Protein AF-A0A803KHE5-F1 (afdb_monomer_lite)

Foldseek 3Di:
DDDDDDDDDDDDDDDDDDDPPPPPDQPPVNVVVVVVVVVVVVVVVVVVVCVVVVVVPDDDDDDDDDDDDDDDDDDDDDDDDDDPPPVVVVVVVVVVVVVVVVVVVVVVVVVVVVVVVVVVVVVVVVVVVVVVVVVVVVVVVVVVVVVVVVVVVVVVVVVVVVVVVVVVVVVVVVVVVVLVVVLVVLVVVLVVLVVVLVVLVVVLVVLVVVLVVLVVVVVVLVVDPVRDDPNPVSVVVSVVSVVVNVVSVVVSVVSVVVSVVSVVVSVVSVVVVVVVVVVVVVVVVVVVVVVVVVVVVVVVVVVVVVVVVVVPPDDPDDPVVDDCPDPCVVVVVVVVVVVVVVD

Radius of gyration: 59.77 Å; chains: 1; bounding box: 136×50×179 Å

pLDDT: mean 79.05, std 21.57, range [31.7, 98.12]

Structure (mmCIF, N/CA/C/O backbone):
data_AF-A0A803KHE5-F1
#
_entry.id   AF-A0A803KHE5-F1
#
loop_
_atom_site.group_PDB
_atom_site.id
_atom_site.type_symbol
_atom_site.label_atom_id
_atom_site.label_alt_id
_atom_site.label_comp_id
_atom_site.label_asym_id
_atom_site.label_entity_id
_atom_site.label_seq_id
_atom_site.pdbx_PDB_ins_code
_atom_site.Cartn_x
_atom_site.Cartn_y
_atom_site.Cartn_z
_atom_site.occupancy
_atom_site.B_iso_or_equiv
_atom_site.auth_seq_id
_atom_site.auth_comp_id
_atom_site.auth_asym_id
_atom_site.auth_atom_id
_atom_site.pdbx_PDB_model_num
ATOM 1 N N . MET A 1 1 ? 45.684 7.057 22.373 1.00 42.53 1 MET A N 1
ATOM 2 C CA . MET A 1 1 ? 46.134 5.704 21.988 1.00 42.53 1 MET A CA 1
ATOM 3 C C . MET A 1 1 ? 44.913 4.944 21.509 1.00 42.53 1 MET A C 1
ATOM 5 O O . MET A 1 1 ? 44.225 4.345 22.321 1.00 42.53 1 MET A O 1
ATOM 9 N N . THR A 1 2 ? 44.610 5.029 20.216 1.00 35.12 2 THR A N 1
ATOM 10 C CA . THR A 1 2 ? 43.546 4.229 19.598 1.00 35.12 2 THR A CA 1
ATOM 11 C C . THR A 1 2 ? 44.045 3.864 18.208 1.00 35.12 2 THR A C 1
ATOM 13 O O . THR A 1 2 ? 44.212 4.735 17.357 1.00 35.12 2 THR A O 1
ATOM 16 N N . SER A 1 3 ? 44.433 2.601 18.041 1.00 37.38 3 SER A N 1
ATOM 17 C CA . SER A 1 3 ? 45.025 2.065 16.819 1.00 37.38 3 SER A CA 1
ATOM 18 C C . SER A 1 3 ? 43.951 1.868 15.753 1.00 37.38 3 SER A C 1
ATOM 20 O O . SER A 1 3 ? 42.960 1.184 16.007 1.00 37.38 3 SER A O 1
ATOM 22 N N . LEU A 1 4 ? 44.168 2.414 14.554 1.00 32.53 4 LEU A N 1
ATOM 23 C CA . LEU A 1 4 ? 43.436 2.001 13.359 1.00 32.53 4 LEU A CA 1
ATOM 24 C C . LEU A 1 4 ? 43.968 0.639 12.899 1.00 32.53 4 LEU A C 1
ATOM 26 O O . LEU A 1 4 ? 45.135 0.523 12.530 1.00 32.53 4 LEU A O 1
ATOM 30 N N . ALA A 1 5 ? 43.105 -0.375 12.899 1.00 39.44 5 ALA A N 1
ATOM 31 C CA . ALA A 1 5 ? 43.335 -1.613 12.169 1.00 39.44 5 ALA A CA 1
ATOM 32 C C . ALA A 1 5 ? 42.878 -1.412 10.717 1.00 39.44 5 ALA A C 1
ATOM 34 O O . ALA A 1 5 ? 41.702 -1.165 10.454 1.00 39.44 5 ALA A O 1
ATOM 35 N N . VAL A 1 6 ? 43.827 -1.490 9.786 1.00 38.19 6 VAL A N 1
ATOM 36 C CA . VAL A 1 6 ? 43.580 -1.539 8.342 1.00 38.19 6 VAL A CA 1
ATOM 37 C C . VAL A 1 6 ? 43.236 -2.984 7.993 1.00 38.19 6 VAL A C 1
ATOM 39 O O . VAL A 1 6 ? 44.080 -3.867 8.117 1.00 38.19 6 VAL A O 1
ATOM 42 N N . VAL A 1 7 ? 41.990 -3.229 7.592 1.00 37.75 7 VAL A N 1
ATOM 43 C CA . VAL A 1 7 ? 41.572 -4.502 6.996 1.00 37.75 7 VAL A CA 1
ATOM 44 C C . VAL A 1 7 ? 41.642 -4.336 5.484 1.00 37.75 7 VAL A C 1
ATOM 46 O O . VAL A 1 7 ? 40.821 -3.651 4.877 1.00 37.75 7 VAL A O 1
ATOM 49 N N . GLU A 1 8 ? 42.662 -4.944 4.887 1.00 42.00 8 GLU A N 1
ATOM 50 C CA . GLU A 1 8 ? 42.757 -5.154 3.447 1.00 42.00 8 GLU A CA 1
ATOM 51 C C . GLU A 1 8 ? 41.717 -6.198 3.027 1.00 42.00 8 GLU A C 1
ATOM 53 O O . GLU A 1 8 ? 41.845 -7.382 3.337 1.00 42.00 8 GLU A O 1
ATOM 58 N N . HIS A 1 9 ? 40.692 -5.771 2.291 1.00 33.50 9 HIS A N 1
ATOM 59 C CA . HIS A 1 9 ? 39.874 -6.681 1.496 1.00 33.50 9 HIS A CA 1
ATOM 60 C C . HIS A 1 9 ? 40.316 -6.605 0.037 1.00 33.50 9 HIS A C 1
ATOM 62 O O . HIS A 1 9 ? 39.885 -5.754 -0.740 1.00 33.50 9 HIS A O 1
ATOM 68 N N . THR A 1 10 ? 41.199 -7.530 -0.322 1.00 37.62 10 THR A N 1
ATOM 69 C CA . THR A 1 10 ? 41.465 -7.924 -1.700 1.00 37.62 10 THR A CA 1
ATOM 70 C C . THR A 1 10 ? 40.257 -8.705 -2.224 1.00 37.62 10 THR A C 1
ATOM 72 O O . THR A 1 10 ? 39.920 -9.781 -1.732 1.00 37.62 10 THR A O 1
ATOM 75 N N . PHE A 1 11 ? 39.564 -8.147 -3.217 1.00 33.88 11 PHE A N 1
ATOM 76 C CA . PHE A 1 11 ? 38.506 -8.851 -3.944 1.00 33.88 11 PHE A CA 1
ATOM 77 C C . PHE A 1 11 ? 39.101 -9.678 -5.094 1.00 33.88 11 PHE A C 1
ATOM 79 O O . PHE A 1 11 ? 40.047 -9.227 -5.748 1.00 33.88 11 PHE A O 1
ATOM 86 N N . PRO A 1 12 ? 38.565 -10.883 -5.369 1.00 38.91 12 PRO A N 1
ATOM 87 C CA . PRO A 1 12 ? 39.112 -11.774 -6.374 1.00 38.91 12 PRO A CA 1
ATOM 88 C C . PRO A 1 12 ? 38.751 -11.277 -7.774 1.00 38.91 12 PRO A C 1
ATOM 90 O O . PRO A 1 12 ? 37.590 -11.023 -8.101 1.00 38.91 12 PRO A O 1
ATOM 93 N N . ARG A 1 13 ? 39.777 -11.179 -8.616 1.00 36.28 13 ARG A N 1
ATOM 94 C CA . ARG A 1 13 ? 39.666 -10.946 -10.051 1.00 36.28 13 ARG A CA 1
ATOM 95 C C . ARG A 1 13 ? 38.953 -12.136 -10.693 1.00 36.28 13 ARG A C 1
ATOM 97 O O . ARG A 1 13 ? 39.479 -13.246 -10.703 1.00 36.28 13 ARG A O 1
ATOM 104 N N . LYS A 1 14 ? 37.758 -11.893 -11.227 1.00 35.00 14 LYS A N 1
ATOM 105 C CA . LYS A 1 14 ? 37.068 -12.810 -12.132 1.00 35.00 14 LYS A CA 1
ATOM 106 C C . LYS A 1 14 ? 37.244 -12.258 -13.543 1.00 35.00 14 LYS A C 1
ATOM 108 O O . LYS A 1 14 ? 36.641 -11.248 -13.890 1.00 35.00 14 LYS A O 1
ATOM 113 N N . ASP A 1 15 ? 38.132 -12.886 -14.305 1.00 45.56 15 ASP A N 1
ATOM 114 C CA . ASP A 1 15 ? 38.281 -12.632 -15.734 1.00 45.56 15 ASP A CA 1
ATOM 115 C C . ASP A 1 15 ? 37.005 -13.090 -16.450 1.00 45.56 15 ASP A C 1
ATOM 117 O O . ASP A 1 15 ? 36.686 -14.277 -16.448 1.00 45.56 15 ASP A O 1
ATOM 121 N N . THR A 1 16 ? 36.307 -12.158 -17.095 1.00 38.38 16 THR A N 1
ATOM 122 C CA . THR A 1 16 ? 35.482 -12.444 -18.273 1.00 38.38 16 THR A CA 1
ATOM 123 C C . THR A 1 16 ? 35.386 -11.192 -19.133 1.00 38.38 16 THR A C 1
ATOM 125 O O . THR A 1 16 ? 34.730 -10.235 -18.736 1.00 38.38 16 THR A O 1
ATOM 128 N N . GLY A 1 17 ? 36.016 -11.270 -20.306 1.00 38.69 17 GLY A N 1
ATOM 129 C CA . GLY A 1 17 ? 35.515 -10.723 -21.567 1.00 38.69 17 GLY A CA 1
ATOM 130 C C . GLY A 1 17 ? 35.446 -9.209 -21.677 1.00 38.69 17 GLY A C 1
ATOM 131 O O . GLY A 1 17 ? 34.475 -8.595 -21.249 1.00 38.69 17 GLY A O 1
ATOM 132 N N . ASP A 1 18 ? 36.451 -8.649 -22.342 1.00 47.69 18 ASP A N 1
ATOM 133 C CA . ASP A 1 18 ? 36.423 -7.314 -22.924 1.00 47.69 18 ASP A CA 1
ATOM 134 C C . ASP A 1 18 ? 35.108 -7.055 -23.669 1.00 47.69 18 ASP A C 1
ATOM 136 O O . ASP A 1 18 ? 34.800 -7.722 -24.654 1.00 47.69 18 ASP A O 1
ATOM 140 N N . ASP A 1 19 ? 34.376 -6.033 -23.238 1.00 41.16 19 ASP A N 1
ATOM 141 C CA . ASP A 1 19 ? 33.501 -5.279 -24.130 1.00 41.16 19 ASP A CA 1
ATOM 142 C C . ASP A 1 19 ? 33.583 -3.799 -23.738 1.00 41.16 19 ASP A C 1
ATOM 144 O O . ASP A 1 19 ? 32.707 -3.193 -23.114 1.00 41.16 19 ASP A O 1
ATOM 148 N N . VAL A 1 20 ? 34.748 -3.222 -24.046 1.00 41.34 20 VAL A N 1
ATOM 149 C CA . VAL A 1 20 ? 35.004 -1.785 -23.959 1.00 41.34 20 VAL A CA 1
ATOM 150 C C . VAL A 1 20 ? 34.193 -1.111 -25.065 1.00 41.34 20 VAL A C 1
ATOM 152 O O . VAL A 1 20 ? 34.640 -0.934 -26.198 1.00 41.34 20 VAL A O 1
ATOM 155 N N . PHE A 1 21 ? 32.955 -0.763 -24.728 1.00 39.12 21 PHE A N 1
ATOM 156 C CA . PHE A 1 21 ? 32.006 -0.103 -25.615 1.00 39.12 21 PHE A CA 1
ATOM 157 C C . PHE A 1 21 ? 32.428 1.364 -25.838 1.00 39.12 21 PHE A C 1
ATOM 159 O O . PHE A 1 21 ? 31.996 2.277 -25.132 1.00 39.12 21 PHE A O 1
ATOM 166 N N . TYR A 1 22 ? 33.307 1.610 -26.814 1.00 43.56 22 TYR A N 1
ATOM 167 C CA . TYR A 1 22 ? 33.641 2.963 -27.263 1.00 43.56 22 TYR A CA 1
ATOM 168 C C . TYR A 1 22 ? 32.425 3.587 -27.958 1.00 43.56 22 TYR A C 1
ATOM 170 O O . TYR A 1 22 ? 32.056 3.218 -29.072 1.00 43.56 22 TYR A O 1
ATOM 178 N N . PHE A 1 23 ? 31.799 4.558 -27.298 1.00 38.53 23 PHE A N 1
ATOM 179 C CA . PHE A 1 23 ? 30.715 5.357 -27.860 1.00 38.53 23 PHE A CA 1
ATOM 180 C C . PHE A 1 23 ? 31.281 6.299 -28.939 1.00 38.53 23 PHE A C 1
ATOM 182 O O . PHE A 1 23 ? 31.640 7.441 -28.662 1.00 38.53 23 PHE A O 1
ATOM 189 N N . TYR A 1 24 ? 31.413 5.814 -30.175 1.00 49.22 24 TYR A N 1
ATOM 190 C CA . TYR A 1 24 ? 31.857 6.617 -31.319 1.00 49.22 24 TYR A CA 1
ATOM 191 C C . TYR A 1 24 ? 30.670 7.404 -31.892 1.00 49.22 24 TYR A C 1
ATOM 193 O O . TYR A 1 24 ? 30.073 7.048 -32.905 1.00 49.22 24 TYR A O 1
ATOM 201 N N . GLY A 1 25 ? 30.279 8.462 -31.187 1.00 47.19 25 GLY A N 1
ATOM 202 C CA . GLY A 1 25 ? 29.361 9.477 -31.687 1.00 47.19 25 GLY A CA 1
ATOM 203 C C . GLY A 1 25 ? 30.095 10.805 -31.757 1.00 47.19 25 GLY A C 1
ATOM 204 O O . GLY A 1 25 ? 30.433 11.365 -30.717 1.00 47.19 25 GLY A O 1
ATOM 205 N N . SER A 1 26 ? 30.357 11.308 -32.963 1.00 63.12 26 SER A N 1
ATOM 206 C CA . SER A 1 26 ? 30.935 12.640 -33.137 1.00 63.12 26 SER A CA 1
ATOM 207 C C . SER A 1 26 ? 29.961 13.688 -32.605 1.00 63.12 26 SER A C 1
ATOM 209 O O . SER A 1 26 ? 28.875 13.884 -33.151 1.00 63.12 26 SER A O 1
ATOM 211 N N . THR A 1 27 ? 30.339 14.347 -31.511 1.00 72.50 27 THR A N 1
ATOM 212 C CA . THR A 1 27 ? 29.551 15.405 -30.872 1.00 72.50 27 THR A CA 1
ATOM 213 C C . THR A 1 27 ? 29.240 16.513 -31.882 1.00 72.50 27 THR A C 1
ATOM 215 O O . THR A 1 27 ? 30.065 16.818 -32.738 1.00 72.50 27 THR A O 1
ATOM 218 N N . PHE A 1 28 ? 28.088 17.177 -31.766 1.00 63.59 28 PHE A N 1
ATOM 219 C CA . PHE A 1 28 ? 27.695 18.306 -32.628 1.00 63.59 28 PHE A CA 1
ATOM 220 C C . PHE A 1 28 ? 28.806 19.362 -32.808 1.00 63.59 28 PHE A C 1
ATOM 222 O O . PHE A 1 28 ? 28.990 19.895 -33.899 1.00 63.59 28 PHE A O 1
ATOM 229 N N . ALA A 1 29 ? 29.602 19.603 -31.760 1.00 70.12 29 ALA A N 1
ATOM 230 C CA . ALA A 1 29 ? 30.779 20.467 -31.815 1.00 70.12 29 ALA A CA 1
ATOM 231 C C . ALA A 1 29 ? 31.824 19.992 -32.846 1.00 70.12 29 ALA A C 1
ATOM 233 O O . ALA A 1 29 ? 32.318 20.803 -33.625 1.00 70.12 29 ALA A O 1
ATOM 234 N N . HIS A 1 30 ? 32.090 18.686 -32.914 1.00 73.56 30 HIS A N 1
ATOM 235 C CA . HIS A 1 30 ? 33.006 18.077 -33.879 1.00 73.56 30 HIS A CA 1
ATOM 236 C C . HIS A 1 30 ? 32.500 18.236 -35.314 1.00 73.56 30 HIS A C 1
ATOM 238 O O . HIS A 1 30 ? 33.245 18.668 -36.184 1.00 73.56 30 HIS A O 1
ATOM 244 N N . ILE A 1 31 ? 31.203 18.004 -35.543 1.00 77.50 31 ILE A N 1
ATOM 245 C CA . ILE A 1 31 ? 30.579 18.214 -36.858 1.00 77.50 31 ILE A CA 1
ATOM 246 C C . ILE A 1 31 ? 30.672 19.695 -37.258 1.00 77.50 31 ILE A C 1
ATOM 248 O O . ILE A 1 31 ? 30.994 20.010 -38.399 1.00 77.50 31 ILE A O 1
ATOM 252 N N . SER A 1 32 ? 30.445 20.625 -36.324 1.00 76.81 32 SER A N 1
ATOM 253 C CA . SER A 1 32 ? 30.560 22.058 -36.613 1.00 76.81 32 SER A CA 1
ATOM 254 C C . SER A 1 32 ? 31.994 22.469 -36.970 1.00 76.81 32 SER A C 1
ATOM 256 O O . SER A 1 32 ? 32.201 23.185 -37.950 1.00 76.81 32 SER A O 1
ATOM 258 N N . GLU A 1 33 ? 32.992 21.945 -36.259 1.00 77.81 33 GLU A N 1
ATOM 259 C CA . GLU A 1 33 ? 34.406 22.213 -36.523 1.00 77.81 33 GLU A CA 1
ATOM 260 C C . GLU A 1 33 ? 34.851 21.623 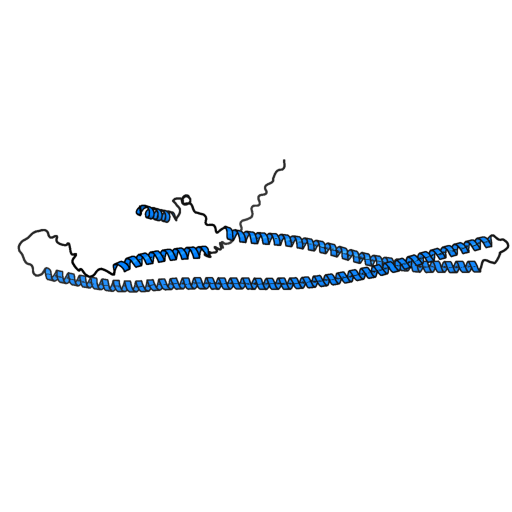-37.868 1.00 77.81 33 GLU A C 1
ATOM 262 O O . GLU A 1 33 ? 35.486 22.314 -38.668 1.00 77.81 33 GLU A O 1
ATOM 267 N N . GLU A 1 34 ? 34.435 20.391 -38.175 1.00 76.00 34 GLU A N 1
ATOM 268 C CA . GLU A 1 34 ? 34.661 19.771 -39.481 1.00 76.00 34 GLU A CA 1
ATOM 269 C C . GLU A 1 34 ? 33.997 20.574 -40.608 1.00 76.00 34 GLU A C 1
ATOM 271 O O . GLU A 1 34 ? 34.619 20.804 -41.646 1.00 76.00 34 GLU A O 1
ATOM 276 N N . THR A 1 35 ? 32.776 21.088 -40.413 1.00 83.31 35 THR A N 1
ATOM 277 C CA . THR A 1 35 ? 32.114 21.915 -41.439 1.00 83.31 35 THR A CA 1
ATOM 278 C C . THR A 1 35 ? 32.807 23.261 -41.666 1.00 83.31 35 THR A C 1
ATOM 280 O O . THR A 1 35 ? 32.880 23.719 -42.810 1.00 83.31 35 THR A O 1
ATOM 283 N N . GLU A 1 36 ? 33.368 23.890 -40.629 1.00 82.31 36 GLU A N 1
ATOM 284 C CA . GLU A 1 36 ? 34.189 25.103 -40.765 1.00 82.31 36 GLU A CA 1
ATOM 285 C C . GLU A 1 36 ? 35.520 24.806 -41.468 1.00 82.31 36 GLU A C 1
ATOM 287 O O . GLU A 1 36 ? 35.952 25.555 -42.352 1.00 82.31 36 GLU A O 1
ATOM 292 N N . TYR A 1 37 ? 36.152 23.677 -41.140 1.00 88.75 37 TYR A N 1
ATOM 293 C CA . TYR A 1 37 ? 37.378 23.226 -41.791 1.00 88.75 37 TYR A CA 1
ATOM 294 C C . TYR A 1 37 ? 37.161 22.954 -43.287 1.00 88.75 37 TYR A C 1
ATOM 296 O O . TYR A 1 37 ? 37.901 23.470 -44.130 1.00 88.75 37 TYR A O 1
ATOM 304 N N . VAL A 1 38 ? 36.088 22.239 -43.636 1.00 89.94 38 VAL A N 1
ATOM 305 C CA . VAL A 1 38 ? 35.682 21.992 -45.028 1.00 89.94 38 VAL A CA 1
ATOM 306 C C . VAL A 1 38 ? 35.393 23.308 -45.755 1.00 89.94 38 VAL A C 1
ATOM 308 O O . VAL A 1 38 ? 35.831 23.492 -46.894 1.00 89.94 38 VAL A O 1
ATOM 311 N N . ARG A 1 39 ? 34.732 24.275 -45.103 1.00 88.69 39 ARG A N 1
ATOM 312 C CA . ARG A 1 39 ? 34.479 25.607 -45.680 1.00 88.69 39 ARG A CA 1
ATOM 313 C C . ARG A 1 39 ? 35.780 26.357 -45.975 1.00 88.69 39 ARG A C 1
ATOM 315 O O . ARG A 1 39 ? 35.903 26.983 -47.030 1.00 88.69 39 ARG A O 1
ATOM 322 N N . LYS A 1 40 ? 36.770 26.257 -45.085 1.00 91.81 40 LYS A N 1
ATOM 323 C CA . LYS A 1 40 ? 38.095 26.863 -45.265 1.00 91.81 40 LYS A CA 1
ATOM 324 C C . LYS A 1 40 ? 38.853 26.227 -46.432 1.00 91.81 40 LYS A C 1
ATOM 326 O O . LYS A 1 40 ? 39.411 26.964 -47.246 1.00 91.81 40 LYS A O 1
ATOM 331 N N . ILE A 1 41 ? 38.812 24.898 -46.564 1.00 90.38 41 ILE A N 1
ATOM 332 C CA . ILE A 1 41 ? 39.388 24.182 -47.713 1.00 90.38 41 ILE A CA 1
ATOM 333 C C . ILE A 1 41 ? 38.719 24.632 -49.013 1.00 90.38 41 ILE A C 1
ATOM 335 O O . ILE A 1 41 ? 39.423 25.014 -49.951 1.00 90.38 41 ILE A O 1
ATOM 339 N N . ARG A 1 42 ? 37.380 24.675 -49.061 1.00 89.81 42 ARG A N 1
ATOM 340 C CA . ARG A 1 42 ? 36.645 25.121 -50.254 1.00 89.81 42 ARG A CA 1
ATOM 341 C C . ARG A 1 42 ? 37.041 26.538 -50.664 1.00 89.81 42 ARG A C 1
ATOM 343 O O . ARG A 1 42 ? 37.358 26.765 -51.825 1.00 89.81 42 ARG A O 1
ATOM 350 N N . GLY A 1 43 ? 37.143 27.459 -49.704 1.00 91.88 43 GLY A N 1
ATOM 351 C CA . GLY A 1 43 ? 37.599 28.826 -49.966 1.00 91.88 43 GLY A CA 1
ATOM 352 C C . GLY A 1 43 ? 39.049 28.910 -50.462 1.00 91.88 43 GLY A C 1
ATOM 353 O O . GLY A 1 43 ? 39.382 29.793 -51.253 1.00 91.88 43 GLY A O 1
ATOM 354 N N . THR A 1 44 ? 39.936 28.004 -50.036 1.00 91.00 44 THR A N 1
ATOM 355 C CA . THR A 1 44 ? 41.299 27.932 -50.595 1.00 91.00 44 THR A CA 1
ATOM 356 C C . THR A 1 44 ? 41.327 27.337 -52.000 1.00 91.00 44 THR A C 1
ATOM 358 O O . THR A 1 44 ? 42.042 27.866 -52.850 1.00 91.00 44 THR A O 1
ATOM 361 N N . LEU A 1 45 ? 40.512 26.315 -52.277 1.00 84.44 45 LEU A N 1
ATOM 362 C CA . LEU A 1 45 ? 40.378 25.738 -53.614 1.00 84.44 45 LEU A CA 1
ATOM 363 C C . LEU A 1 45 ? 39.772 26.738 -54.603 1.00 84.44 45 LEU A C 1
ATOM 365 O O . LEU A 1 45 ? 40.327 26.900 -55.682 1.00 84.44 45 LEU A O 1
ATOM 369 N N . GLU A 1 46 ? 38.733 27.487 -54.224 1.00 86.44 46 GLU A N 1
ATOM 370 C CA . GLU A 1 46 ? 38.150 28.554 -55.056 1.00 86.44 46 GLU A CA 1
ATOM 371 C C . GLU A 1 46 ? 39.172 29.657 -55.374 1.00 86.44 46 GLU A C 1
ATOM 373 O O . GLU A 1 46 ? 39.201 30.181 -56.489 1.00 86.44 46 GLU A O 1
ATOM 378 N N . LYS A 1 47 ? 40.064 29.996 -54.432 1.00 88.00 47 LYS A N 1
ATOM 379 C CA . LYS A 1 47 ? 41.159 30.955 -54.669 1.00 88.00 47 LYS A CA 1
ATOM 380 C C . LYS A 1 47 ? 42.219 30.411 -55.624 1.00 88.00 47 LYS A C 1
ATOM 382 O O . LYS A 1 47 ? 42.754 31.185 -56.414 1.00 88.00 47 LYS A O 1
ATOM 387 N N . ILE A 1 48 ? 42.538 29.119 -55.548 1.00 84.31 48 ILE A N 1
ATOM 388 C CA . ILE A 1 48 ? 43.470 28.456 -56.472 1.00 84.31 48 ILE A CA 1
ATOM 389 C C . ILE A 1 48 ? 42.838 28.373 -57.863 1.00 84.31 48 ILE A C 1
ATOM 391 O O . ILE A 1 48 ? 43.451 28.796 -58.837 1.00 84.31 48 ILE A O 1
ATOM 395 N N . GLN A 1 49 ? 41.582 27.943 -57.943 1.00 78.25 49 GLN A N 1
ATOM 396 C CA . GLN A 1 49 ? 40.805 27.877 -59.176 1.00 78.25 49 GLN A CA 1
ATOM 397 C C . GLN A 1 49 ? 40.693 29.262 -59.830 1.00 78.25 49 GLN A C 1
ATOM 399 O O . GLN A 1 49 ? 41.011 29.426 -61.001 1.00 78.25 49 GLN A O 1
ATOM 404 N N . SER A 1 50 ? 40.375 30.301 -59.056 1.00 76.19 50 SER A N 1
ATOM 405 C CA . SER A 1 50 ? 40.331 31.680 -59.557 1.00 76.19 50 SER A CA 1
ATOM 406 C C . SER A 1 50 ? 41.688 32.194 -60.048 1.00 76.19 50 SER A C 1
ATOM 408 O O . SER A 1 50 ? 41.711 33.082 -60.890 1.00 76.19 50 SER A O 1
ATOM 410 N N . ARG A 1 51 ? 42.820 31.688 -59.537 1.00 77.00 51 ARG A N 1
ATOM 411 C CA . ARG A 1 51 ? 44.161 32.038 -60.045 1.00 77.00 51 ARG A CA 1
ATOM 412 C C . ARG A 1 51 ? 44.516 31.273 -61.315 1.00 77.00 51 ARG A C 1
ATOM 414 O O . ARG A 1 51 ? 45.154 31.849 -62.185 1.00 77.00 51 ARG A O 1
ATOM 421 N N . LEU A 1 52 ? 44.096 30.014 -61.419 1.00 66.38 52 LEU A N 1
ATOM 422 C CA . LEU A 1 52 ? 44.324 29.187 -62.603 1.00 66.38 52 LEU A CA 1
ATOM 423 C C . LEU A 1 52 ? 43.505 29.697 -63.796 1.00 66.38 52 LEU A C 1
ATOM 425 O O . LEU A 1 52 ? 44.059 29.898 -64.868 1.00 66.38 52 LEU A O 1
ATOM 429 N N . PHE A 1 53 ? 42.231 30.040 -63.585 1.00 65.00 53 PHE A N 1
ATOM 430 C CA . PHE A 1 53 ? 41.337 30.480 -64.664 1.00 65.00 53 PHE A CA 1
ATOM 431 C C . PHE A 1 53 ? 41.365 31.992 -64.952 1.00 65.00 53 PHE A C 1
ATOM 433 O O . PHE A 1 53 ? 40.895 32.418 -66.002 1.00 65.00 53 PHE A O 1
ATOM 440 N N . LYS A 1 54 ? 41.952 32.834 -64.083 1.00 58.22 54 LYS A N 1
ATOM 441 C CA . LYS A 1 54 ? 42.206 34.254 -64.420 1.00 58.22 54 LYS A CA 1
ATOM 442 C C . LYS A 1 54 ? 43.389 34.456 -65.374 1.00 58.22 54 LYS A C 1
ATOM 444 O O . LYS A 1 54 ? 43.489 35.532 -65.953 1.00 58.22 54 LYS A O 1
ATOM 449 N N . ASN A 1 55 ? 44.241 33.448 -65.568 1.00 54.75 55 ASN A N 1
ATOM 450 C CA . ASN A 1 55 ? 45.384 33.522 -66.483 1.00 54.75 55 ASN A CA 1
ATOM 451 C C . ASN A 1 55 ? 45.093 32.986 -67.898 1.00 54.75 55 ASN A C 1
ATOM 453 O O . ASN A 1 55 ? 45.932 33.153 -68.776 1.00 54.75 55 ASN A O 1
ATOM 457 N N . GLU A 1 56 ? 43.915 32.409 -68.157 1.00 52.34 56 GLU A N 1
ATOM 458 C CA . GLU A 1 56 ? 43.543 31.902 -69.492 1.00 52.34 56 GLU A CA 1
ATOM 459 C C . GLU A 1 56 ? 42.845 32.949 -70.382 1.00 52.34 56 GLU A C 1
ATOM 461 O O . GLU A 1 56 ? 42.642 32.720 -71.570 1.00 52.34 56 GLU A O 1
ATOM 466 N N . GLY A 1 57 ? 42.520 34.133 -69.849 1.00 48.50 57 GLY A N 1
ATOM 467 C CA . GLY A 1 57 ? 41.863 35.206 -70.608 1.00 48.50 57 GLY A CA 1
ATOM 468 C C . GLY A 1 57 ? 42.789 36.085 -71.458 1.00 48.50 57 GLY A C 1
ATOM 469 O O . GLY A 1 57 ? 42.292 36.955 -72.161 1.00 48.50 57 GLY A O 1
ATOM 470 N N . ASN A 1 58 ? 44.113 35.907 -71.391 1.00 50.03 58 ASN A N 1
ATOM 471 C CA . ASN A 1 58 ? 45.078 36.724 -72.133 1.00 50.03 58 ASN A CA 1
ATOM 472 C C . ASN A 1 58 ? 46.361 35.924 -72.402 1.00 50.03 58 ASN A C 1
ATOM 474 O O . ASN A 1 58 ? 47.291 36.011 -71.612 1.00 50.03 58 ASN A O 1
ATOM 478 N N . THR A 1 59 ? 46.435 35.165 -73.500 1.00 41.19 59 THR A N 1
ATOM 479 C CA . THR A 1 59 ? 47.667 34.952 -74.295 1.00 41.19 59 THR A CA 1
ATOM 480 C C . THR A 1 59 ? 47.279 34.279 -75.612 1.00 41.19 59 THR A C 1
ATOM 482 O O . THR A 1 59 ? 47.099 33.068 -75.690 1.00 41.19 59 THR A O 1
ATOM 485 N N . ASN A 1 60 ? 47.160 35.089 -76.663 1.00 39.38 60 ASN A N 1
ATOM 486 C CA . ASN A 1 60 ? 47.178 34.608 -78.037 1.00 39.38 60 ASN A CA 1
ATOM 487 C C . ASN A 1 60 ? 48.631 34.303 -78.447 1.00 39.38 60 ASN A C 1
ATOM 489 O O . ASN A 1 60 ? 49.500 35.161 -78.329 1.00 39.38 60 ASN A O 1
ATOM 493 N N . HIS A 1 61 ? 48.843 33.086 -78.952 1.00 41.19 61 HIS A N 1
ATOM 494 C CA . HIS A 1 61 ? 49.709 32.720 -80.079 1.00 41.19 61 HIS A CA 1
ATOM 495 C C . HIS A 1 61 ? 51.146 33.288 -80.154 1.00 41.19 61 HIS A C 1
ATOM 497 O O . HIS A 1 61 ? 51.352 34.318 -80.785 1.00 41.19 61 HIS A O 1
ATOM 503 N N . VAL A 1 62 ? 52.158 32.519 -79.721 1.00 35.34 62 VAL A N 1
ATOM 504 C CA . VAL A 1 62 ? 53.465 32.435 -80.418 1.00 35.34 62 VAL A CA 1
ATOM 505 C C . VAL A 1 62 ? 54.044 31.022 -80.276 1.00 35.34 62 VAL A C 1
ATOM 507 O O . VAL A 1 62 ? 54.583 30.635 -79.244 1.00 35.34 62 VAL A O 1
ATOM 510 N N . THR A 1 63 ? 53.949 30.263 -81.361 1.00 34.06 63 THR A N 1
ATOM 511 C CA . THR A 1 63 ? 54.844 29.163 -81.734 1.00 34.06 63 THR A CA 1
ATOM 512 C C . THR A 1 63 ? 56.273 29.670 -81.934 1.00 34.06 63 THR A C 1
ATOM 514 O O . THR A 1 63 ? 56.450 30.621 -82.696 1.00 34.06 63 THR A O 1
ATOM 517 N N . SER A 1 64 ? 57.279 29.012 -81.341 1.00 35.59 64 SER A N 1
ATOM 518 C CA . SER A 1 64 ? 58.529 28.591 -82.016 1.00 35.59 64 SER A CA 1
ATOM 519 C C . SER A 1 64 ? 59.553 27.973 -8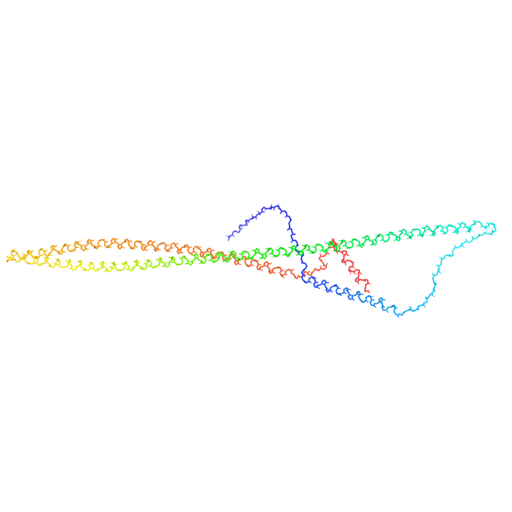1.048 1.00 35.59 64 SER A C 1
ATOM 521 O O . SER A 1 64 ? 60.040 28.632 -80.137 1.00 35.59 64 SER A O 1
ATOM 523 N N . ASN A 1 65 ? 59.940 26.740 -81.383 1.00 32.06 65 ASN A N 1
ATOM 524 C CA . ASN A 1 65 ? 61.301 26.191 -81.373 1.00 32.06 65 ASN A CA 1
ATOM 525 C C . ASN A 1 65 ? 62.061 26.041 -80.045 1.00 32.06 65 ASN A C 1
ATOM 527 O O . ASN A 1 65 ? 62.768 26.942 -79.598 1.00 32.06 65 ASN A O 1
ATOM 531 N N . THR A 1 66 ? 62.107 24.798 -79.559 1.00 34.56 66 THR A N 1
ATOM 532 C CA . THR A 1 66 ? 63.219 24.291 -78.745 1.00 34.56 66 THR A CA 1
ATOM 533 C C . THR A 1 66 ? 63.634 22.907 -79.233 1.00 34.56 66 THR A C 1
ATOM 535 O O . THR A 1 66 ? 63.131 21.908 -78.737 1.00 34.56 66 THR A O 1
ATOM 538 N N . ASP A 1 67 ? 64.587 22.866 -80.161 1.00 34.47 67 ASP A N 1
ATOM 539 C CA . ASP A 1 67 ? 65.448 21.703 -80.373 1.00 34.47 67 ASP A CA 1
ATOM 540 C C . ASP A 1 67 ? 66.895 22.148 -80.176 1.00 34.47 67 ASP A C 1
ATOM 542 O O . ASP A 1 67 ? 67.419 22.997 -80.902 1.00 34.47 67 ASP A O 1
ATOM 546 N N . LYS A 1 68 ? 67.547 21.585 -79.159 1.00 37.44 68 LYS A N 1
ATOM 547 C CA . LYS A 1 68 ? 69.001 21.607 -79.022 1.00 37.44 68 LYS A CA 1
ATOM 548 C C . LYS A 1 68 ? 69.487 20.246 -78.543 1.00 37.44 68 LYS A C 1
ATOM 550 O O . LYS A 1 68 ? 69.097 19.786 -77.475 1.00 37.44 68 LYS A O 1
ATOM 555 N N . ASN A 1 69 ? 70.464 19.756 -79.304 1.00 35.00 69 ASN A N 1
ATOM 556 C CA . ASN A 1 69 ? 71.515 18.796 -78.965 1.00 35.00 69 ASN A CA 1
ATOM 557 C C . ASN A 1 69 ? 71.296 17.339 -79.385 1.00 35.00 69 ASN A C 1
ATOM 559 O O . ASN A 1 69 ? 70.881 16.507 -78.587 1.00 35.00 69 ASN A O 1
ATOM 563 N N . LEU A 1 70 ? 71.813 17.009 -80.573 1.00 32.88 70 LEU A N 1
ATOM 564 C CA . LEU A 1 70 ? 72.781 15.915 -80.684 1.00 32.88 70 LEU A CA 1
ATOM 565 C C . LEU A 1 70 ? 73.706 16.136 -81.895 1.00 32.88 70 LEU A C 1
ATOM 567 O O . LEU A 1 70 ? 73.407 15.737 -83.013 1.00 32.88 70 LEU A O 1
ATOM 571 N N . ALA A 1 71 ? 74.844 16.791 -81.673 1.00 32.97 71 ALA A N 1
ATOM 572 C CA . ALA A 1 71 ? 75.952 16.792 -82.623 1.00 32.97 71 ALA A CA 1
ATOM 573 C C . ALA A 1 71 ? 77.254 16.586 -81.846 1.00 32.97 71 ALA A C 1
ATOM 575 O O . ALA A 1 71 ? 77.864 17.526 -81.349 1.00 32.97 71 ALA A O 1
ATOM 576 N N . ASN A 1 72 ? 77.640 15.319 -81.719 1.00 35.50 72 ASN A N 1
ATOM 577 C CA . ASN A 1 72 ? 78.983 14.893 -81.356 1.00 35.50 72 ASN A CA 1
ATOM 578 C C . ASN A 1 72 ? 79.379 13.838 -82.389 1.00 35.50 72 ASN A C 1
ATOM 580 O O . ASN A 1 72 ? 78.889 12.712 -82.337 1.00 35.50 72 ASN A O 1
ATOM 584 N N . LEU A 1 73 ? 80.232 14.207 -83.343 1.00 40.16 73 LEU A N 1
ATOM 585 C CA . LEU A 1 73 ? 80.947 13.229 -84.151 1.00 40.16 73 LEU A CA 1
ATOM 586 C C . LEU A 1 73 ? 82.392 13.690 -84.321 1.00 40.16 73 LEU A C 1
ATOM 588 O O . LEU A 1 73 ? 82.698 14.659 -85.013 1.00 40.16 73 LEU A O 1
ATOM 592 N N . GLN A 1 74 ? 83.267 12.984 -83.614 1.00 36.97 74 GLN A N 1
ATOM 593 C CA . GLN A 1 74 ? 84.705 13.034 -83.785 1.00 36.97 74 GLN A CA 1
ATOM 594 C C . GLN A 1 74 ? 85.084 12.272 -85.061 1.00 36.97 74 GLN A C 1
ATOM 596 O O . GLN A 1 74 ? 84.732 11.110 -85.215 1.00 36.97 74 GLN A O 1
ATOM 601 N N . GLN A 1 75 ? 85.813 12.985 -85.918 1.00 39.78 75 GLN A N 1
ATOM 602 C CA . GLN A 1 75 ? 86.978 12.589 -86.717 1.00 39.78 75 GLN A CA 1
ATOM 603 C C . GLN A 1 75 ? 87.015 11.296 -87.561 1.00 39.78 75 GLN A C 1
ATOM 605 O O . GLN A 1 75 ? 86.749 10.189 -87.114 1.00 39.78 75 GLN A O 1
ATOM 610 N N . ASN A 1 76 ? 87.663 11.516 -88.713 1.00 33.97 76 ASN A N 1
ATOM 611 C CA . ASN A 1 76 ? 88.542 10.640 -89.491 1.00 33.97 76 ASN A CA 1
ATOM 612 C C . ASN A 1 76 ? 87.962 9.797 -90.627 1.00 33.97 76 ASN A C 1
ATOM 614 O O . ASN A 1 76 ? 87.023 9.029 -90.474 1.00 33.97 76 ASN A O 1
ATOM 618 N N . GLY A 1 77 ? 88.707 9.857 -91.735 1.00 31.70 77 GLY A N 1
ATOM 619 C CA . GLY A 1 77 ? 88.865 8.746 -92.663 1.00 31.70 77 GLY A CA 1
ATOM 620 C C . GLY A 1 77 ? 88.273 9.011 -94.032 1.00 31.70 77 GLY A C 1
ATOM 621 O O . GLY A 1 77 ? 87.084 8.818 -94.251 1.00 31.70 77 GLY A O 1
ATOM 622 N N . GLY A 1 78 ? 89.121 9.424 -94.970 1.00 40.72 78 GLY A N 1
ATOM 623 C CA . GLY A 1 78 ? 88.770 9.419 -96.380 1.00 40.72 78 GLY A CA 1
ATOM 624 C C . GLY A 1 78 ? 88.513 8.010 -96.927 1.00 40.72 78 GLY A C 1
ATOM 625 O O . GLY A 1 78 ? 89.067 7.023 -96.449 1.00 40.72 78 GLY A O 1
ATOM 626 N N . THR A 1 79 ? 87.737 8.002 -98.016 1.00 43.28 79 THR A N 1
ATOM 627 C CA . THR A 1 79 ? 87.704 7.023 -99.121 1.00 43.28 79 THR A CA 1
ATOM 628 C C . THR A 1 79 ? 87.303 5.572 -98.814 1.00 43.28 79 THR A C 1
ATOM 630 O O . THR A 1 79 ? 88.129 4.770 -98.397 1.00 43.28 79 THR A O 1
ATOM 633 N N . GLY A 1 80 ? 86.069 5.203 -99.206 1.00 47.91 80 GLY A N 1
ATOM 634 C CA . GLY A 1 80 ? 85.725 3.831 -99.618 1.00 47.91 80 GLY A CA 1
ATOM 635 C C . GLY A 1 80 ? 84.291 3.360 -99.320 1.00 47.91 80 GLY A C 1
ATOM 636 O O . GLY A 1 80 ? 83.995 3.028 -98.184 1.00 47.91 80 GLY A O 1
ATOM 637 N N . SER A 1 81 ? 83.462 3.236 -100.372 1.00 57.78 81 SER A N 1
ATOM 638 C CA . SER A 1 81 ? 82.262 2.370 -100.511 1.00 57.78 81 SER A CA 1
ATOM 639 C C . SER A 1 81 ? 81.085 2.549 -99.526 1.00 57.78 81 SER A C 1
ATOM 641 O O . SER A 1 81 ? 81.151 2.071 -98.398 1.00 57.78 81 SER A O 1
ATOM 643 N N . CYS A 1 82 ? 79.951 3.138 -99.949 1.00 46.78 82 CYS A N 1
ATOM 644 C CA . CYS A 1 82 ? 78.768 3.242 -99.074 1.00 46.78 82 CYS A CA 1
ATOM 645 C C . CYS A 1 82 ? 77.434 3.513 -99.812 1.00 46.78 82 CYS A C 1
ATOM 647 O O . CYS A 1 82 ? 77.080 4.668 -100.015 1.00 46.78 82 CYS A O 1
ATOM 649 N N . GLU A 1 83 ? 76.658 2.472 -100.140 1.00 48.75 83 GLU A N 1
ATOM 650 C CA . GLU A 1 83 ? 75.215 2.608 -100.465 1.00 48.75 83 GLU A CA 1
ATOM 651 C C . GLU A 1 83 ? 74.300 1.674 -99.634 1.00 48.75 83 GLU A C 1
ATOM 653 O O . GLU A 1 83 ? 73.119 1.954 -99.489 1.00 48.75 83 GLU A O 1
ATOM 658 N N . ASN A 1 84 ? 74.827 0.662 -98.924 1.00 57.72 84 ASN A N 1
ATOM 659 C CA . ASN A 1 84 ? 74.006 -0.307 -98.161 1.00 57.72 84 ASN A CA 1
ATOM 660 C C . ASN A 1 84 ? 73.857 -0.016 -96.643 1.00 57.72 84 ASN A C 1
ATOM 662 O O . ASN A 1 84 ? 73.335 -0.847 -95.904 1.00 57.72 84 ASN A O 1
ATOM 666 N N . SER A 1 85 ? 74.342 1.125 -96.128 1.00 60.28 85 SER A N 1
ATOM 667 C CA . SER A 1 85 ? 74.338 1.438 -94.676 1.00 60.28 85 SER A CA 1
ATOM 668 C C . SER A 1 85 ? 73.139 2.278 -94.212 1.00 60.28 85 SER A C 1
ATOM 670 O O . SER A 1 85 ? 72.804 2.272 -93.026 1.00 60.28 85 SER A O 1
ATOM 672 N N . TYR A 1 86 ? 72.505 3.019 -95.122 1.00 65.12 86 TYR A N 1
ATOM 673 C CA . TYR A 1 86 ? 71.441 3.973 -94.790 1.00 65.12 86 TYR A CA 1
ATOM 674 C C . TYR A 1 86 ? 70.045 3.333 -94.848 1.00 65.12 86 TYR A C 1
ATOM 676 O O . TYR A 1 86 ? 69.243 3.571 -93.948 1.00 65.12 86 TYR A O 1
ATOM 684 N N . GLU A 1 87 ? 69.809 2.441 -95.815 1.00 71.44 87 GLU A N 1
ATOM 685 C CA . GLU A 1 87 ? 68.567 1.666 -95.974 1.00 71.44 87 GLU A CA 1
ATOM 686 C C . GLU A 1 87 ? 68.249 0.828 -94.718 1.00 71.44 87 GLU A C 1
ATOM 688 O O . GLU A 1 87 ? 67.184 0.952 -94.116 1.00 71.44 87 GLU A O 1
ATOM 693 N N . SER A 1 88 ? 69.220 0.045 -94.229 1.00 76.50 88 SER A N 1
ATOM 694 C CA . SER A 1 88 ? 69.049 -0.813 -93.044 1.00 76.50 88 SER A CA 1
ATOM 695 C C . SER A 1 88 ? 68.807 -0.030 -91.750 1.00 76.50 88 SER A C 1
ATOM 697 O O . SER A 1 88 ? 68.115 -0.512 -90.855 1.00 76.50 88 SER A O 1
ATOM 699 N N . LYS A 1 89 ? 69.364 1.182 -91.627 1.00 82.94 89 LYS A N 1
ATOM 700 C CA . LYS A 1 89 ? 69.113 2.052 -90.464 1.00 82.94 89 LYS A CA 1
ATOM 701 C C . LYS A 1 89 ? 67.695 2.617 -90.487 1.00 82.94 89 LYS A C 1
ATOM 703 O O . LYS A 1 89 ? 67.098 2.759 -89.428 1.00 82.94 89 LYS A O 1
ATOM 708 N N . TYR A 1 90 ? 67.161 2.922 -91.669 1.00 81.94 90 TYR A N 1
ATOM 709 C CA . TYR A 1 90 ? 65.801 3.430 -91.836 1.00 81.94 90 TYR A CA 1
ATOM 710 C C . TYR A 1 90 ? 64.752 2.366 -91.487 1.00 81.94 90 TYR A C 1
ATOM 712 O O . TYR A 1 90 ? 63.857 2.634 -90.689 1.00 81.94 90 TYR A O 1
ATOM 720 N N . ILE A 1 91 ? 64.934 1.136 -91.981 1.00 86.62 91 ILE A N 1
ATOM 721 C CA . ILE A 1 91 ? 64.073 -0.012 -91.647 1.00 86.62 91 ILE A CA 1
ATOM 722 C C . ILE A 1 91 ? 64.065 -0.258 -90.128 1.00 86.62 91 ILE A C 1
ATOM 724 O O . ILE A 1 91 ? 63.006 -0.327 -89.516 1.00 86.62 91 ILE A O 1
ATOM 728 N N . GLN A 1 92 ? 65.236 -0.252 -89.481 1.00 87.31 92 GLN A N 1
ATOM 729 C CA . GLN A 1 92 ? 65.339 -0.437 -88.028 1.00 87.31 92 GLN A CA 1
ATOM 730 C C . GLN A 1 92 ? 64.646 0.670 -87.205 1.00 87.31 92 GLN A C 1
ATOM 732 O O . GLN A 1 92 ? 64.246 0.437 -86.061 1.00 87.31 92 GLN A O 1
ATOM 737 N N . ILE A 1 93 ? 64.543 1.891 -87.737 1.00 87.38 93 ILE A N 1
ATOM 738 C CA . ILE A 1 93 ? 63.822 2.992 -87.083 1.00 87.38 93 ILE A CA 1
ATOM 739 C C . ILE A 1 93 ? 62.312 2.785 -87.210 1.00 87.38 93 ILE A C 1
ATOM 741 O O . ILE A 1 93 ? 61.610 3.006 -86.225 1.00 87.38 93 ILE A O 1
ATOM 745 N N . ILE A 1 94 ? 61.832 2.343 -88.375 1.00 89.88 94 ILE A N 1
ATOM 746 C CA . ILE A 1 94 ? 60.413 2.048 -88.608 1.00 89.88 94 ILE A CA 1
ATOM 747 C C . ILE A 1 94 ? 59.956 0.883 -87.730 1.00 89.88 94 ILE A C 1
ATOM 749 O O . ILE A 1 94 ? 59.007 1.061 -86.976 1.00 89.88 94 ILE A O 1
ATOM 753 N N . ASP A 1 95 ? 60.683 -0.238 -87.712 1.00 89.69 95 ASP A N 1
ATOM 754 C CA . ASP A 1 95 ? 60.340 -1.392 -86.866 1.00 89.69 95 ASP A CA 1
ATOM 755 C C . ASP A 1 95 ? 60.276 -1.001 -85.380 1.00 89.69 95 ASP A C 1
ATOM 757 O O . ASP A 1 95 ? 59.379 -1.402 -84.639 1.00 89.69 95 ASP A O 1
ATOM 761 N N . ARG A 1 96 ? 61.216 -0.156 -84.930 1.00 92.12 96 ARG A N 1
ATOM 762 C CA . ARG A 1 96 ? 61.222 0.369 -83.558 1.00 92.12 96 ARG A CA 1
ATOM 763 C C . ARG A 1 96 ? 60.042 1.306 -83.305 1.00 92.12 96 ARG A C 1
ATOM 765 O O . ARG A 1 96 ? 59.550 1.351 -82.182 1.00 92.12 96 ARG A O 1
ATOM 772 N N . LEU A 1 97 ? 59.619 2.085 -84.296 1.00 92.50 97 LEU A N 1
ATOM 773 C CA . LEU A 1 97 ? 58.465 2.975 -84.191 1.00 92.50 97 LEU A CA 1
ATOM 774 C C . LEU A 1 97 ? 57.168 2.162 -84.105 1.00 92.50 97 LEU A C 1
ATOM 776 O O . LEU A 1 97 ? 56.371 2.428 -83.210 1.00 92.50 97 LEU A O 1
ATOM 780 N N . GLU A 1 98 ? 57.010 1.130 -84.933 1.00 92.44 98 GLU A N 1
ATOM 781 C CA . GLU A 1 98 ? 55.874 0.201 -84.888 1.00 92.44 98 GLU A CA 1
ATOM 782 C C . GLU A 1 98 ? 55.817 -0.567 -83.557 1.00 92.44 98 GLU A C 1
ATOM 784 O O . GLU A 1 98 ? 54.759 -0.667 -82.934 1.00 92.44 98 GLU A O 1
ATOM 789 N N . GLU A 1 99 ? 56.960 -1.039 -83.044 1.00 92.69 99 GLU A N 1
ATOM 790 C CA . GLU A 1 99 ? 57.035 -1.670 -81.720 1.00 92.69 99 GLU A CA 1
ATOM 791 C C . GLU A 1 99 ? 56.615 -0.693 -80.609 1.00 92.69 99 GLU A C 1
ATOM 793 O O . GLU A 1 99 ? 55.906 -1.060 -79.668 1.00 92.69 99 GLU A O 1
ATOM 798 N N . LYS A 1 100 ? 57.028 0.575 -80.715 1.00 94.00 100 LYS A N 1
ATOM 799 C CA . LYS A 1 100 ? 56.636 1.622 -79.765 1.00 94.00 100 LYS A CA 1
ATOM 800 C C . LYS A 1 100 ? 55.151 1.954 -79.864 1.00 94.00 100 LYS A C 1
ATOM 802 O O . LYS A 1 100 ? 54.530 2.180 -78.829 1.00 94.00 100 LYS A O 1
ATOM 807 N N . GLU A 1 101 ? 54.575 1.944 -81.059 1.00 91.62 101 GLU A N 1
ATOM 808 C CA . GLU A 1 101 ? 53.144 2.151 -81.278 1.00 91.62 101 GLU A CA 1
ATOM 809 C C . GLU A 1 101 ? 52.312 1.006 -80.682 1.00 91.62 101 GLU A C 1
ATOM 811 O O . GLU A 1 101 ? 51.361 1.259 -79.941 1.00 91.62 101 GLU A O 1
ATOM 816 N N . LEU A 1 102 ? 52.735 -0.248 -80.873 1.00 95.38 102 LEU A N 1
ATOM 817 C CA . LEU A 1 102 ? 52.123 -1.410 -80.219 1.00 95.38 102 LEU A CA 1
ATOM 818 C C . LEU A 1 102 ? 52.202 -1.320 -78.686 1.00 95.38 102 LEU A C 1
ATOM 820 O O . LEU A 1 102 ? 51.208 -1.564 -78.000 1.00 95.38 102 LEU A O 1
ATOM 824 N N . GLN A 1 103 ? 53.353 -0.912 -78.137 1.00 94.81 103 GLN A N 1
ATOM 825 C CA . GLN A 1 103 ? 53.518 -0.690 -76.693 1.00 94.81 103 GLN A CA 1
ATOM 826 C C . GLN A 1 103 ? 52.588 0.416 -76.166 1.00 94.81 103 GLN A C 1
ATOM 828 O O . GLN A 1 103 ? 52.041 0.285 -75.071 1.00 94.81 103 GLN A O 1
ATOM 833 N N . LEU A 1 104 ? 52.379 1.491 -76.933 1.00 95.31 104 LEU A N 1
ATOM 834 C CA . LEU A 1 104 ? 51.460 2.572 -76.566 1.00 95.31 104 LEU A CA 1
ATOM 835 C C . LEU A 1 104 ? 50.000 2.109 -76.549 1.00 95.31 104 LEU A C 1
ATOM 837 O O . LEU A 1 104 ? 49.262 2.479 -75.635 1.00 95.31 104 LEU A O 1
ATOM 841 N N . VAL A 1 105 ? 49.585 1.289 -77.517 1.00 95.38 105 VAL A N 1
ATOM 842 C CA . VAL A 1 105 ? 48.220 0.742 -77.568 1.00 95.38 105 VAL A CA 1
ATOM 843 C C . VAL A 1 105 ? 47.947 -0.168 -76.369 1.00 95.38 105 VAL A C 1
ATOM 845 O O . VAL A 1 105 ? 46.908 -0.018 -75.720 1.00 95.38 105 VAL A O 1
ATOM 848 N N . GLU A 1 106 ? 48.879 -1.059 -76.020 1.00 94.69 106 GLU A N 1
ATOM 849 C CA . GLU A 1 106 ? 48.718 -1.931 -74.849 1.00 94.69 106 GLU A CA 1
ATOM 850 C C . GLU A 1 106 ? 48.697 -1.116 -73.546 1.00 94.69 106 GLU A C 1
ATOM 852 O O . GLU A 1 106 ? 47.819 -1.315 -72.708 1.00 94.69 106 GLU A O 1
ATOM 857 N N . ALA A 1 107 ? 49.575 -0.114 -73.409 1.00 95.00 107 ALA A N 1
ATOM 858 C CA . ALA A 1 107 ? 49.577 0.784 -72.253 1.00 95.00 107 ALA A CA 1
ATOM 859 C C . ALA A 1 107 ? 48.284 1.615 -72.141 1.00 95.00 107 ALA A C 1
ATOM 861 O O . ALA A 1 107 ? 47.809 1.898 -71.039 1.00 95.00 107 ALA A O 1
ATOM 862 N N . HIS A 1 108 ? 47.685 2.019 -73.266 1.00 95.19 108 HIS A N 1
ATOM 863 C CA . HIS A 1 108 ? 46.403 2.723 -73.273 1.00 95.19 108 HIS A CA 1
ATOM 864 C C . HIS A 1 108 ? 45.253 1.806 -72.830 1.00 95.19 108 HIS A C 1
ATOM 866 O O . HIS A 1 108 ? 44.391 2.220 -72.051 1.00 95.19 108 HIS A O 1
ATOM 872 N N . LYS A 1 109 ? 45.249 0.551 -73.290 1.00 96.25 109 LYS A N 1
ATOM 873 C CA . LYS A 1 109 ? 44.280 -0.464 -72.863 1.00 96.25 109 LYS A CA 1
ATOM 874 C C . LYS A 1 109 ? 44.401 -0.757 -71.366 1.00 96.25 109 LYS A C 1
ATOM 876 O O . LYS A 1 109 ? 43.394 -0.711 -70.664 1.00 96.25 109 LYS A O 1
ATOM 881 N N . GLU A 1 110 ? 45.619 -0.955 -70.864 1.00 96.00 110 GLU A N 1
ATOM 882 C CA . GLU A 1 110 ? 45.867 -1.155 -69.433 1.00 96.00 110 GLU A CA 1
ATOM 883 C C . GLU A 1 110 ? 45.399 0.051 -68.603 1.00 96.00 110 GLU A C 1
ATOM 885 O O . GLU A 1 110 ? 44.717 -0.122 -67.593 1.00 96.00 110 GLU A O 1
ATOM 890 N N . ASN A 1 111 ? 45.682 1.281 -69.046 1.00 96.12 111 ASN A N 1
ATOM 891 C CA . ASN A 1 111 ? 45.188 2.488 -68.375 1.00 96.12 111 ASN A CA 1
ATOM 892 C C . ASN A 1 111 ? 43.653 2.555 -68.333 1.00 96.12 111 ASN A C 1
ATOM 894 O O . ASN A 1 111 ? 43.089 2.941 -67.307 1.00 96.12 111 ASN A O 1
ATOM 898 N N . SER A 1 112 ? 42.971 2.155 -69.411 1.00 96.19 112 SER A N 1
ATOM 899 C CA . SER A 1 112 ? 41.506 2.081 -69.440 1.00 96.19 112 SER A CA 1
ATOM 900 C C . SER A 1 112 ? 40.971 1.049 -68.437 1.00 96.19 112 SER A C 1
ATOM 902 O O . SER A 1 112 ? 40.076 1.360 -67.647 1.00 96.19 112 SER A O 1
ATOM 904 N N . ASP A 1 113 ? 41.578 -0.139 -68.377 1.00 96.19 113 ASP A N 1
ATOM 905 C CA . ASP A 1 113 ? 41.212 -1.190 -67.419 1.00 96.19 113 ASP A CA 1
ATOM 906 C C . ASP A 1 113 ? 41.454 -0.759 -65.963 1.00 96.19 113 ASP A C 1
ATOM 908 O O . ASP A 1 113 ? 40.637 -1.023 -65.072 1.00 96.19 113 ASP A O 1
ATOM 912 N N . LEU A 1 114 ? 42.567 -0.069 -65.699 1.00 96.88 114 LEU A N 1
ATOM 913 C CA . LEU A 1 114 ? 42.876 0.488 -64.383 1.00 96.88 114 LEU A CA 1
ATOM 914 C C . LEU A 1 114 ? 41.871 1.565 -63.977 1.00 96.88 114 LEU A C 1
ATOM 916 O O . LEU A 1 114 ? 41.448 1.589 -62.820 1.00 96.88 114 LEU A O 1
ATOM 920 N N . GLN A 1 115 ? 41.442 2.414 -64.912 1.00 97.31 115 GLN A N 1
ATOM 921 C CA . GLN A 1 115 ? 40.413 3.417 -64.656 1.00 97.31 115 GLN A CA 1
ATOM 922 C C . GLN A 1 115 ? 39.080 2.768 -64.258 1.00 97.31 115 GLN A C 1
ATOM 924 O O . GLN A 1 115 ? 38.466 3.196 -63.280 1.00 97.31 115 GLN A O 1
ATOM 929 N N . ILE A 1 116 ? 38.666 1.697 -64.944 1.00 96.56 116 ILE A N 1
ATOM 930 C CA . ILE A 1 116 ? 37.445 0.945 -64.609 1.00 96.56 116 ILE A CA 1
ATOM 931 C C . ILE A 1 116 ? 37.560 0.301 -63.222 1.00 96.56 116 ILE A C 1
ATOM 933 O O . ILE A 1 116 ? 36.641 0.417 -62.411 1.00 96.56 116 ILE A O 1
ATOM 937 N N . LYS A 1 117 ? 38.691 -0.347 -62.908 1.00 97.31 117 LYS A N 1
ATOM 938 C CA . LYS A 1 117 ? 38.923 -0.951 -61.581 1.00 97.31 117 LYS A CA 1
ATOM 939 C C . LYS A 1 117 ? 38.906 0.095 -60.471 1.00 97.31 117 LYS A C 1
ATOM 941 O O . LYS A 1 117 ? 38.322 -0.132 -59.412 1.00 97.31 117 LYS A O 1
ATOM 946 N N . LEU A 1 118 ? 39.533 1.241 -60.711 1.00 96.50 118 LEU A N 1
ATOM 947 C CA . LEU A 1 118 ? 39.573 2.340 -59.760 1.00 96.50 118 LEU A CA 1
ATOM 948 C C . LEU A 1 118 ? 38.166 2.893 -59.508 1.00 96.50 118 LEU A C 1
ATOM 950 O O . LEU A 1 118 ? 37.786 3.046 -58.349 1.00 96.50 118 LEU A O 1
ATOM 954 N N . GLU A 1 119 ? 37.361 3.096 -60.547 1.00 95.56 119 GLU A N 1
ATOM 955 C CA . GLU A 1 119 ? 35.975 3.542 -60.381 1.00 95.56 119 GLU A CA 1
ATOM 956 C C . GLU A 1 119 ? 35.107 2.489 -59.674 1.00 95.56 119 GLU A C 1
ATOM 958 O O . GLU A 1 119 ? 34.367 2.814 -58.747 1.00 95.56 119 GLU A O 1
ATOM 963 N N . ALA A 1 120 ? 35.274 1.205 -60.003 1.00 95.19 120 ALA A N 1
ATOM 964 C CA . ALA A 1 120 ? 34.577 0.114 -59.324 1.00 95.19 120 ALA A CA 1
ATOM 965 C C . ALA A 1 120 ? 34.930 0.035 -57.828 1.00 95.19 120 ALA A C 1
ATOM 967 O O . ALA A 1 120 ? 34.048 -0.157 -56.992 1.00 95.19 120 ALA A O 1
ATOM 968 N N . THR A 1 121 ? 36.204 0.220 -57.462 1.00 96.06 121 THR A N 1
ATOM 969 C CA . THR A 1 121 ? 36.625 0.235 -56.047 1.00 96.06 121 THR A CA 1
ATOM 970 C C . THR A 1 121 ? 36.096 1.462 -55.304 1.00 96.06 121 THR A C 1
ATOM 972 O O . THR A 1 121 ? 35.701 1.345 -54.142 1.00 96.06 121 THR A O 1
ATOM 975 N N . ARG A 1 122 ? 36.019 2.621 -55.973 1.00 95.94 122 ARG A N 1
ATOM 976 C CA . ARG A 1 122 ? 35.416 3.842 -55.422 1.00 95.94 122 ARG A CA 1
ATOM 977 C C . ARG A 1 122 ? 33.923 3.670 -55.167 1.00 95.94 122 ARG A C 1
ATOM 979 O O . ARG A 1 122 ? 33.482 3.954 -54.054 1.00 95.94 122 ARG A O 1
ATOM 986 N N . GLU A 1 123 ? 33.165 3.160 -56.138 1.00 95.69 123 GLU A N 1
ATOM 987 C CA . GLU A 1 123 ? 31.723 2.940 -55.968 1.00 95.69 123 GLU A CA 1
ATOM 988 C C . GLU A 1 123 ? 31.440 1.834 -54.943 1.00 95.69 123 GLU A C 1
ATOM 990 O O . GLU A 1 123 ? 30.559 1.992 -54.099 1.00 95.69 123 GLU A O 1
ATOM 995 N N . ALA A 1 124 ? 32.229 0.753 -54.918 1.00 96.00 124 ALA A N 1
ATOM 996 C CA . ALA A 1 124 ? 32.119 -0.273 -53.881 1.00 96.00 124 ALA A CA 1
ATOM 997 C C . ALA A 1 124 ? 32.379 0.301 -52.475 1.00 96.00 124 ALA A C 1
ATOM 999 O O . ALA A 1 124 ? 31.632 0.008 -51.539 1.00 96.00 124 ALA A O 1
ATOM 1000 N N . GLY A 1 125 ? 33.390 1.165 -52.326 1.00 95.88 125 GLY A N 1
ATOM 1001 C CA . GLY A 1 125 ? 33.682 1.867 -51.075 1.00 95.88 125 GLY A CA 1
ATOM 1002 C C . GLY A 1 125 ? 32.555 2.814 -50.648 1.00 95.88 125 GLY A C 1
ATOM 1003 O O . GLY A 1 125 ? 32.107 2.768 -49.500 1.00 95.88 125 GLY A O 1
ATOM 1004 N N . ALA A 1 126 ? 32.034 3.625 -51.573 1.00 97.00 126 ALA A N 1
ATOM 1005 C CA . ALA A 1 126 ? 30.897 4.508 -51.317 1.00 97.00 126 ALA A CA 1
ATOM 1006 C C . ALA A 1 126 ? 29.627 3.718 -50.947 1.00 97.00 126 ALA A C 1
ATOM 1008 O O . ALA A 1 126 ? 28.907 4.089 -50.016 1.00 97.00 126 ALA A O 1
ATOM 1009 N N . GLY A 1 127 ? 29.372 2.599 -51.627 1.00 97.44 127 GLY A N 1
ATOM 1010 C CA . GLY A 1 127 ? 28.278 1.678 -51.332 1.00 97.44 127 GLY A CA 1
ATOM 1011 C C . GLY A 1 127 ? 28.392 1.043 -49.945 1.00 97.44 127 GLY A C 1
ATOM 1012 O O . GLY A 1 127 ? 27.405 1.011 -49.204 1.00 97.44 127 GLY A O 1
ATOM 1013 N N . ALA A 1 128 ? 29.592 0.602 -49.554 1.00 97.56 128 ALA A N 1
ATOM 1014 C CA . ALA A 1 128 ? 29.858 0.061 -48.223 1.00 97.56 128 ALA A CA 1
ATOM 1015 C C . ALA A 1 128 ? 29.600 1.102 -47.123 1.00 97.56 128 ALA A C 1
ATOM 1017 O O . ALA A 1 128 ? 28.922 0.793 -46.141 1.00 97.56 128 ALA A O 1
ATOM 1018 N N . LEU A 1 129 ? 30.051 2.348 -47.320 1.00 97.50 129 LEU A N 1
ATOM 1019 C CA . LEU A 1 129 ? 29.783 3.452 -46.393 1.00 97.50 129 LEU A CA 1
ATOM 1020 C C . LEU A 1 129 ? 28.283 3.741 -46.277 1.00 97.50 129 LEU A C 1
ATOM 1022 O O . LEU A 1 129 ? 27.755 3.758 -45.169 1.00 97.50 129 LEU A O 1
ATOM 1026 N N . ARG A 1 130 ? 27.562 3.874 -47.400 1.00 98.06 130 ARG A N 1
ATOM 1027 C CA . ARG A 1 130 ? 26.099 4.074 -47.394 1.00 98.06 130 ARG A CA 1
ATOM 1028 C C . ARG A 1 130 ? 25.374 2.949 -46.646 1.00 98.06 130 ARG A C 1
ATOM 1030 O O . ARG A 1 130 ? 24.443 3.223 -45.890 1.00 98.06 130 ARG A O 1
ATOM 1037 N N . ASN A 1 131 ? 25.787 1.694 -46.842 1.00 97.56 131 ASN A N 1
ATOM 1038 C CA . ASN A 1 131 ? 25.200 0.538 -46.160 1.00 97.56 131 ASN A CA 1
ATOM 1039 C C . ASN A 1 131 ? 25.481 0.563 -44.651 1.00 97.56 131 ASN A C 1
ATOM 1041 O O . ASN A 1 131 ? 24.558 0.376 -43.860 1.00 97.56 131 ASN A O 1
ATOM 1045 N N . ALA A 1 132 ? 26.728 0.838 -44.258 1.00 97.69 132 ALA A N 1
ATOM 1046 C CA . ALA A 1 132 ? 27.123 0.950 -42.858 1.00 97.69 132 ALA A CA 1
ATOM 1047 C C . ALA A 1 132 ? 26.349 2.072 -42.152 1.00 97.69 132 ALA A C 1
ATOM 1049 O O . ALA A 1 132 ? 25.748 1.839 -41.105 1.00 97.69 132 ALA A O 1
ATOM 1050 N N . THR A 1 133 ? 26.270 3.255 -42.765 1.00 97.62 133 THR A N 1
ATOM 1051 C CA . THR A 1 133 ? 25.497 4.389 -42.247 1.00 97.62 133 THR A CA 1
ATOM 1052 C C . THR A 1 133 ? 24.017 4.042 -42.102 1.00 97.62 133 THR A C 1
ATOM 1054 O O . THR A 1 133 ? 23.436 4.284 -41.047 1.00 97.62 133 THR A O 1
ATOM 1057 N N . ARG A 1 134 ? 23.405 3.419 -43.119 1.00 98.12 134 ARG A N 1
ATOM 1058 C CA . ARG A 1 134 ? 21.999 2.992 -43.055 1.00 98.12 134 ARG A CA 1
ATOM 1059 C C . ARG A 1 134 ? 21.753 2.029 -41.892 1.00 98.12 134 ARG A C 1
ATOM 1061 O O . ARG A 1 134 ? 20.857 2.276 -41.094 1.00 98.12 134 ARG A O 1
ATOM 1068 N N . LYS A 1 135 ? 22.574 0.982 -41.762 1.00 98.06 135 LYS A N 1
ATOM 1069 C CA . LYS A 1 135 ? 22.456 -0.006 -40.677 1.00 98.06 135 LYS A CA 1
ATOM 1070 C C . LYS A 1 135 ? 22.613 0.625 -39.297 1.00 98.06 135 LYS A C 1
ATOM 1072 O O . LYS A 1 135 ? 21.885 0.253 -38.382 1.00 98.06 135 LYS A O 1
ATOM 1077 N N . LEU A 1 136 ? 23.537 1.576 -39.145 1.00 97.81 136 LEU A N 1
ATOM 1078 C CA . LEU A 1 136 ? 23.718 2.305 -37.889 1.00 97.81 136 LEU A CA 1
ATOM 1079 C C . LEU A 1 136 ? 22.465 3.107 -37.520 1.00 97.81 136 LEU A C 1
ATOM 1081 O O . LEU A 1 136 ? 22.015 3.026 -36.380 1.00 97.81 136 LEU A O 1
ATOM 1085 N N . TYR A 1 137 ? 21.861 3.821 -38.475 1.00 97.69 137 TYR A N 1
ATOM 1086 C CA . TYR A 1 137 ? 20.622 4.562 -38.227 1.00 97.69 137 TYR A CA 1
ATOM 1087 C C . TYR A 1 137 ? 19.435 3.648 -37.930 1.00 97.69 137 TYR A C 1
ATOM 1089 O O . TYR A 1 137 ? 18.708 3.894 -36.972 1.00 97.69 137 TYR A O 1
ATOM 1097 N N . GLU A 1 138 ? 19.252 2.580 -38.705 1.00 98.12 138 GLU A N 1
ATOM 1098 C CA . GLU A 1 138 ? 18.188 1.599 -38.471 1.00 98.12 138 GLU A CA 1
ATOM 1099 C C . GLU A 1 138 ? 18.319 0.963 -37.082 1.00 98.12 138 GLU A C 1
ATOM 1101 O O . GLU A 1 138 ? 17.334 0.866 -36.351 1.00 98.12 138 GLU A O 1
ATOM 1106 N N . ASN A 1 139 ? 19.537 0.581 -36.682 1.00 98.00 139 ASN A N 1
ATOM 1107 C CA . ASN A 1 139 ? 19.791 0.020 -35.359 1.00 98.00 139 ASN A CA 1
ATOM 1108 C C . ASN A 1 139 ? 19.525 1.038 -34.243 1.00 98.00 139 ASN A C 1
ATOM 1110 O O . ASN A 1 139 ? 18.872 0.698 -33.258 1.00 98.00 139 ASN A O 1
ATOM 1114 N N . TYR A 1 140 ? 19.985 2.280 -34.412 1.00 97.81 140 TYR A N 1
ATOM 1115 C CA . TYR A 1 140 ? 19.756 3.350 -33.445 1.00 97.81 140 TYR A CA 1
ATOM 1116 C C . TYR A 1 140 ? 18.264 3.634 -33.253 1.00 97.81 140 TYR A C 1
ATOM 1118 O O . TYR A 1 140 ? 17.792 3.654 -32.117 1.00 97.81 140 TYR A O 1
ATOM 1126 N N . ILE A 1 141 ? 17.517 3.803 -34.349 1.00 97.62 141 ILE A N 1
ATOM 1127 C CA . ILE A 1 141 ? 16.072 4.062 -34.308 1.00 97.62 141 ILE A CA 1
ATOM 1128 C C . ILE A 1 141 ? 15.361 2.890 -33.639 1.00 97.62 141 ILE A C 1
ATOM 1130 O O . ILE A 1 141 ? 14.630 3.097 -32.675 1.00 97.62 141 ILE A O 1
ATOM 1134 N N . LYS A 1 142 ? 15.643 1.656 -34.077 1.00 97.88 142 LYS A N 1
ATOM 1135 C CA . LYS A 1 142 ? 15.044 0.449 -33.500 1.00 97.88 142 LYS A CA 1
ATOM 1136 C C . LYS A 1 142 ? 15.288 0.363 -31.993 1.00 97.88 142 LYS A C 1
ATOM 1138 O O . LYS A 1 142 ? 14.342 0.192 -31.232 1.00 97.88 142 LYS A O 1
ATOM 1143 N N . ARG A 1 143 ? 16.537 0.535 -31.550 1.00 96.94 143 ARG A N 1
ATOM 1144 C CA . ARG A 1 143 ? 16.898 0.468 -30.128 1.00 96.94 143 ARG A CA 1
ATOM 1145 C C . ARG A 1 143 ? 16.270 1.609 -29.324 1.00 96.94 143 ARG A C 1
ATOM 1147 O O . ARG A 1 143 ? 15.830 1.398 -28.197 1.00 96.94 143 ARG A O 1
ATOM 1154 N N . SER A 1 144 ? 16.215 2.813 -29.889 1.00 94.62 144 SER A N 1
ATOM 1155 C CA . SER A 1 144 ? 15.566 3.962 -29.254 1.00 94.62 144 SER A CA 1
ATOM 1156 C C . SER A 1 144 ? 14.064 3.735 -29.081 1.00 94.62 144 SER A C 1
ATOM 1158 O O . SER A 1 144 ? 13.535 4.001 -28.001 1.00 94.62 144 SER A O 1
ATOM 1160 N N . ASP A 1 145 ? 13.393 3.193 -30.097 1.00 97.06 145 ASP A N 1
ATOM 1161 C CA . ASP A 1 145 ? 11.970 2.868 -30.036 1.00 97.06 145 ASP A CA 1
ATOM 1162 C C . ASP A 1 145 ? 11.668 1.724 -29.066 1.00 97.06 145 ASP A C 1
ATOM 1164 O O . ASP A 1 145 ? 10.700 1.813 -28.311 1.00 97.06 145 ASP A O 1
ATOM 1168 N N . GLU A 1 146 ? 12.504 0.684 -29.025 1.00 97.69 146 GLU A N 1
ATOM 1169 C CA . GLU A 1 146 ? 12.394 -0.408 -28.050 1.00 97.69 146 GLU A CA 1
ATOM 1170 C C . GLU A 1 146 ? 12.510 0.114 -26.611 1.00 97.69 146 GLU A C 1
ATOM 1172 O O . GLU A 1 146 ? 11.648 -0.179 -25.780 1.00 97.69 146 GLU A O 1
ATOM 1177 N N . HIS A 1 147 ? 13.511 0.953 -26.319 1.00 93.56 147 HIS A N 1
ATOM 1178 C CA . HIS A 1 147 ? 13.655 1.572 -24.998 1.00 93.56 147 HIS A CA 1
ATOM 1179 C C . HIS A 1 147 ? 12.473 2.483 -24.651 1.00 93.56 147 HIS A C 1
ATOM 1181 O O . HIS A 1 147 ? 11.963 2.424 -23.533 1.00 93.56 147 HIS A O 1
ATOM 1187 N N . ARG A 1 148 ? 12.001 3.296 -25.604 1.00 95.75 148 ARG A N 1
ATOM 1188 C CA . ARG A 1 148 ? 10.830 4.161 -25.411 1.00 95.75 148 ARG A CA 1
ATOM 1189 C C . ARG A 1 148 ? 9.578 3.341 -25.100 1.00 95.75 148 ARG A C 1
ATOM 1191 O O . ARG A 1 148 ? 8.834 3.698 -24.191 1.00 95.75 148 ARG A O 1
ATOM 1198 N N . LYS A 1 149 ? 9.348 2.248 -25.834 1.00 97.81 149 LYS A N 1
ATOM 1199 C CA . LYS A 1 149 ? 8.204 1.358 -25.620 1.00 97.81 149 LYS A CA 1
ATOM 1200 C C . LYS A 1 149 ? 8.286 0.667 -24.258 1.00 97.81 149 LYS A C 1
ATOM 1202 O O . LYS A 1 149 ? 7.316 0.715 -23.513 1.00 97.81 149 LYS A O 1
ATOM 1207 N N . SER A 1 150 ? 9.448 0.114 -23.909 1.00 96.75 150 SER A N 1
ATOM 1208 C CA . SER A 1 150 ? 9.678 -0.516 -22.603 1.00 96.75 150 SER A CA 1
ATOM 1209 C C . SER A 1 150 ? 9.434 0.454 -21.444 1.00 96.75 150 SER A C 1
ATOM 1211 O O . SER A 1 150 ? 8.813 0.079 -20.456 1.00 96.75 150 SER A O 1
ATOM 1213 N N . HIS A 1 151 ? 9.894 1.703 -21.561 1.00 96.25 151 HIS A N 1
ATOM 1214 C CA . HIS A 1 151 ? 9.667 2.725 -20.540 1.00 96.25 151 HIS A CA 1
ATOM 1215 C C . HIS A 1 151 ? 8.182 3.095 -20.414 1.00 96.25 151 HIS A C 1
ATOM 1217 O O . HIS A 1 151 ? 7.676 3.279 -19.309 1.00 96.25 151 HIS A O 1
ATOM 1223 N N . GLU A 1 152 ? 7.460 3.201 -21.532 1.00 96.56 152 GLU A N 1
ATOM 1224 C CA . GLU A 1 152 ? 6.021 3.476 -21.499 1.00 96.56 152 GLU A CA 1
ATOM 1225 C C . GLU A 1 152 ? 5.233 2.310 -20.877 1.00 96.56 152 GLU A C 1
ATOM 1227 O O . GLU A 1 152 ? 4.337 2.540 -20.067 1.00 96.56 152 GLU A O 1
ATOM 1232 N N . GLU A 1 153 ? 5.604 1.063 -21.178 1.00 97.75 153 GLU A N 1
ATOM 1233 C CA . GLU A 1 153 ? 5.031 -0.131 -20.543 1.00 97.75 153 GLU A CA 1
ATOM 1234 C C . GLU A 1 153 ? 5.298 -0.153 -19.026 1.00 97.75 153 GLU A C 1
ATOM 1236 O O . GLU A 1 153 ? 4.387 -0.409 -18.235 1.00 97.75 153 GLU A O 1
ATOM 1241 N N . GLU A 1 154 ? 6.521 0.171 -18.594 1.00 96.50 154 GLU A N 1
ATOM 1242 C CA . GLU A 1 154 ? 6.873 0.262 -17.173 1.00 96.50 154 GLU A CA 1
ATOM 1243 C C . GLU A 1 154 ? 6.086 1.368 -16.461 1.00 96.50 154 GLU A C 1
ATOM 1245 O O . GLU A 1 154 ? 5.524 1.139 -15.388 1.00 96.50 154 GLU A O 1
ATOM 1250 N N . LYS A 1 155 ? 5.958 2.542 -17.084 1.00 96.69 155 LYS A N 1
ATOM 1251 C CA . LYS A 1 155 ? 5.146 3.649 -16.570 1.00 96.69 155 LYS A CA 1
ATOM 1252 C C . LYS A 1 155 ? 3.680 3.246 -16.401 1.00 96.69 155 LYS A C 1
ATOM 1254 O O . LYS A 1 155 ? 3.093 3.531 -15.358 1.00 96.69 155 LYS A O 1
ATOM 1259 N N . GLN A 1 156 ? 3.095 2.563 -17.385 1.00 97.75 156 GLN A N 1
ATOM 1260 C CA . GLN A 1 156 ? 1.719 2.065 -17.298 1.00 97.75 156 GLN A CA 1
ATOM 1261 C C . GLN A 1 156 ? 1.561 1.029 -16.181 1.00 97.75 156 GLN A C 1
ATOM 1263 O O . GLN A 1 156 ? 0.596 1.088 -15.420 1.00 97.75 156 GLN A O 1
ATOM 1268 N N . LYS A 1 157 ? 2.529 0.118 -16.027 1.00 97.31 157 LYS A N 1
ATOM 1269 C CA . LYS A 1 157 ? 2.542 -0.867 -14.938 1.00 97.31 157 LYS A CA 1
ATOM 1270 C C . LYS A 1 157 ? 2.631 -0.197 -13.565 1.00 97.31 157 LYS A C 1
ATOM 1272 O O . LYS A 1 157 ? 1.881 -0.566 -12.664 1.00 97.31 157 LYS A O 1
ATOM 1277 N N . LEU A 1 158 ? 3.508 0.796 -13.410 1.00 96.44 158 LEU A N 1
ATOM 1278 C CA . LEU A 1 158 ? 3.634 1.578 -12.179 1.00 96.44 158 LEU A CA 1
ATOM 1279 C C . LEU A 1 158 ? 2.340 2.335 -11.869 1.00 96.44 158 LEU A C 1
ATOM 1281 O O . LEU A 1 158 ? 1.876 2.302 -10.733 1.00 96.44 158 LEU A O 1
ATOM 1285 N N . GLN A 1 159 ? 1.716 2.953 -12.874 1.00 97.31 159 GLN A N 1
ATOM 1286 C CA . GLN A 1 159 ? 0.441 3.647 -12.710 1.00 97.31 159 GLN A CA 1
ATOM 1287 C C . GLN A 1 159 ? -0.684 2.690 -12.291 1.00 97.31 159 GLN A C 1
ATOM 1289 O O . GLN A 1 159 ? -1.434 2.995 -11.367 1.00 97.31 159 GLN A O 1
ATOM 1294 N N . ALA A 1 160 ? -0.783 1.517 -12.922 1.00 97.38 160 ALA A N 1
ATOM 1295 C CA . ALA A 1 160 ? -1.760 0.498 -12.549 1.00 97.38 160 ALA A CA 1
ATOM 1296 C C . ALA A 1 160 ? -1.538 -0.006 -11.112 1.00 97.38 160 ALA A C 1
ATOM 1298 O O . ALA A 1 160 ? -2.491 -0.102 -10.341 1.00 97.38 160 ALA A O 1
ATOM 1299 N N . SER A 1 161 ? -0.282 -0.262 -10.730 1.00 95.56 161 SER A N 1
ATOM 1300 C CA . SER A 1 161 ? 0.078 -0.663 -9.365 1.00 95.56 161 SER A CA 1
ATOM 1301 C C . SER A 1 161 ? -0.264 0.423 -8.344 1.00 95.56 161 SER A C 1
ATOM 1303 O O . SER A 1 161 ? -0.782 0.109 -7.278 1.00 95.56 161 SER A O 1
ATOM 1305 N N . ALA A 1 162 ? -0.009 1.697 -8.660 1.00 95.38 162 ALA A N 1
ATOM 1306 C CA . ALA A 1 162 ? -0.325 2.820 -7.781 1.00 95.38 162 ALA A CA 1
ATOM 1307 C C . ALA A 1 162 ? -1.834 2.925 -7.515 1.00 95.38 162 ALA A C 1
ATOM 1309 O O . ALA A 1 162 ? -2.242 3.014 -6.359 1.00 95.38 162 ALA A O 1
ATOM 1310 N N . VAL A 1 163 ? -2.657 2.827 -8.565 1.00 97.38 163 VAL A N 1
ATOM 1311 C CA . VAL A 1 163 ? -4.126 2.834 -8.443 1.00 97.38 163 VAL A CA 1
ATOM 1312 C C . VAL A 1 163 ? -4.624 1.640 -7.625 1.00 97.38 163 VAL A C 1
ATOM 1314 O O . VAL A 1 163 ? -5.549 1.778 -6.827 1.00 97.38 163 VAL A O 1
ATOM 1317 N N . GLU A 1 164 ? -4.025 0.461 -7.796 1.00 96.56 164 GLU A N 1
ATOM 1318 C CA . GLU A 1 164 ? -4.404 -0.718 -7.015 1.00 96.56 164 GLU A CA 1
ATOM 1319 C C . GLU A 1 164 ? -4.063 -0.552 -5.527 1.00 96.56 164 GLU A C 1
ATOM 1321 O O . GLU A 1 164 ? -4.907 -0.795 -4.663 1.00 96.56 164 GLU A O 1
ATOM 1326 N N . HIS A 1 165 ? -2.865 -0.054 -5.211 1.00 92.50 165 HIS A N 1
ATOM 1327 C CA . HIS A 1 165 ? -2.488 0.250 -3.830 1.00 92.50 165 HIS A CA 1
ATOM 1328 C C . HIS A 1 165 ? -3.384 1.325 -3.204 1.00 92.50 165 HIS A C 1
ATOM 1330 O O . HIS A 1 165 ? -3.755 1.192 -2.038 1.00 92.50 165 HIS A O 1
ATOM 1336 N N . GLU A 1 166 ? -3.789 2.344 -3.964 1.00 95.06 166 GLU A N 1
ATOM 1337 C CA . GLU A 1 166 ? -4.732 3.369 -3.505 1.00 95.06 166 GLU A CA 1
ATOM 1338 C C . GLU A 1 166 ? -6.100 2.766 -3.146 1.00 95.06 166 GLU A C 1
ATOM 1340 O O . GLU A 1 166 ? -6.657 3.075 -2.090 1.00 95.06 166 GLU A O 1
ATOM 1345 N N . LYS A 1 167 ? -6.624 1.845 -3.967 1.00 96.38 167 LYS A N 1
ATOM 1346 C CA . LYS A 1 167 ? -7.877 1.132 -3.666 1.00 96.38 167 LYS A CA 1
ATOM 1347 C C . LYS A 1 167 ? -7.772 0.294 -2.397 1.00 96.38 167 LYS A C 1
ATOM 1349 O O . LYS A 1 167 ? -8.665 0.359 -1.551 1.00 96.38 167 LYS A O 1
ATOM 1354 N N . VAL A 1 168 ? -6.694 -0.478 -2.250 1.00 96.31 168 VAL A N 1
ATOM 1355 C CA . VAL A 1 168 ? -6.451 -1.294 -1.048 1.00 96.31 168 VAL A CA 1
ATOM 1356 C C . VAL A 1 168 ? -6.356 -0.404 0.191 1.00 96.31 168 VAL A C 1
ATOM 1358 O O . VAL A 1 168 ? -6.952 -0.717 1.223 1.00 96.31 168 VAL A O 1
ATOM 1361 N N . PHE A 1 169 ? -5.665 0.730 0.082 1.00 91.81 169 PHE A N 1
ATOM 1362 C CA . PHE A 1 169 ? -5.541 1.698 1.165 1.00 91.81 169 PHE A CA 1
ATOM 1363 C C . PHE A 1 169 ? -6.894 2.304 1.551 1.00 91.81 169 PHE A C 1
ATOM 1365 O O . PHE A 1 169 ? -7.249 2.304 2.729 1.00 91.81 169 PHE A O 1
ATOM 1372 N N . LYS A 1 170 ? -7.699 2.730 0.570 1.00 96.50 170 LYS A N 1
ATOM 1373 C CA . LYS A 1 170 ? -9.054 3.243 0.807 1.00 96.50 170 LYS A CA 1
ATOM 1374 C C . LYS A 1 170 ? -9.933 2.212 1.517 1.00 96.50 170 LYS A C 1
ATOM 1376 O O . LYS A 1 170 ? -10.563 2.530 2.521 1.00 96.50 170 LYS A O 1
ATOM 1381 N N . HIS A 1 171 ? -9.910 0.965 1.057 1.00 95.69 171 HIS A N 1
ATOM 1382 C CA . HIS A 1 171 ? -10.651 -0.118 1.696 1.00 95.69 171 HIS A CA 1
ATOM 1383 C C . HIS A 1 171 ? -10.172 -0.397 3.134 1.00 95.69 171 HIS A C 1
ATOM 1385 O O . HIS A 1 171 ? -10.970 -0.710 4.018 1.00 95.69 171 HIS A O 1
ATOM 1391 N N . SER A 1 172 ? -8.868 -0.266 3.399 1.00 93.38 172 SER A N 1
ATOM 1392 C CA . SER A 1 172 ? -8.319 -0.366 4.755 1.00 93.38 172 SER A CA 1
ATOM 1393 C C . SER A 1 172 ? -8.798 0.773 5.658 1.00 93.38 172 SER A C 1
ATOM 1395 O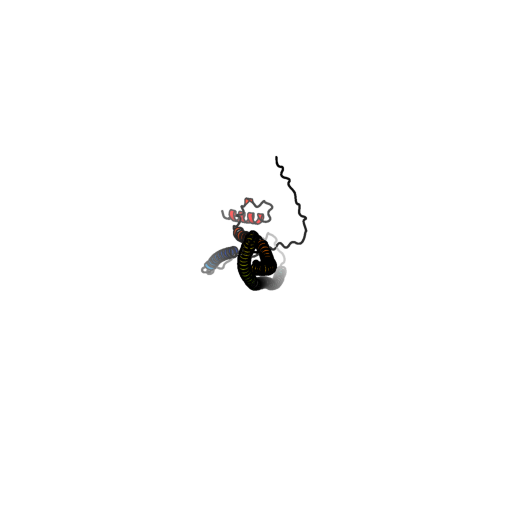 O . SER A 1 172 ? -9.105 0.528 6.822 1.00 93.38 172 SER A O 1
ATOM 1397 N N . ILE A 1 173 ? -8.896 2.000 5.136 1.00 94.19 173 ILE A N 1
ATOM 1398 C CA . ILE A 1 173 ? -9.452 3.146 5.871 1.00 94.19 173 ILE A CA 1
ATOM 1399 C C . ILE A 1 173 ? -10.926 2.910 6.206 1.00 94.19 173 ILE A C 1
ATOM 1401 O O . ILE A 1 173 ? -11.328 3.120 7.346 1.00 94.19 173 ILE A O 1
ATOM 1405 N N . GLU A 1 174 ? -11.723 2.432 5.249 1.00 96.38 174 GLU A N 1
ATOM 1406 C CA . GLU A 1 174 ? -13.136 2.102 5.479 1.00 96.38 174 GLU A CA 1
ATOM 1407 C C . GLU A 1 174 ? -13.280 1.052 6.592 1.00 96.38 174 GLU A C 1
ATOM 1409 O O . GLU A 1 174 ? -14.066 1.229 7.521 1.00 96.38 174 GLU A O 1
ATOM 1414 N N . LYS A 1 175 ? -12.452 -0.001 6.575 1.00 94.94 175 LYS A N 1
ATOM 1415 C CA . LYS A 1 175 ? -12.401 -0.999 7.656 1.00 94.94 175 LYS A CA 1
ATOM 1416 C C . LYS A 1 175 ? -12.046 -0.380 9.009 1.00 94.94 175 LYS A C 1
ATOM 1418 O O . LYS A 1 175 ? -12.709 -0.687 9.998 1.00 94.94 175 LYS A O 1
ATOM 1423 N N . LEU A 1 176 ? -11.039 0.491 9.068 1.00 92.88 176 LEU A N 1
ATOM 1424 C CA . LEU A 1 176 ? -10.676 1.195 10.302 1.00 92.88 176 LEU A CA 1
ATOM 1425 C C . LEU A 1 176 ? -11.832 2.051 10.825 1.00 92.88 176 LEU A C 1
ATOM 1427 O O . LEU A 1 176 ? -12.104 2.027 12.022 1.00 92.88 176 LEU A O 1
ATOM 1431 N N . HIS A 1 177 ? -12.552 2.739 9.938 1.00 95.25 177 HIS A 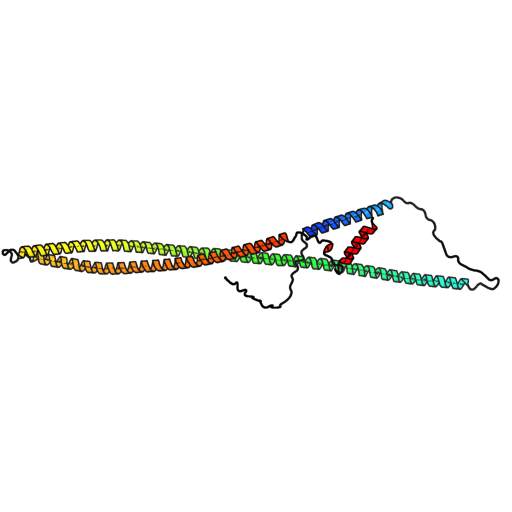N 1
ATOM 1432 C CA . HIS A 1 177 ? -13.718 3.532 10.315 1.00 95.25 177 HIS A CA 1
ATOM 1433 C C . HIS A 1 177 ? -14.821 2.664 10.932 1.00 95.25 177 HIS A C 1
ATOM 1435 O O . HIS A 1 177 ? -15.267 2.961 12.035 1.00 95.25 177 HIS A O 1
ATOM 1441 N N . THR A 1 178 ? -15.160 1.528 10.310 1.00 95.38 178 THR A N 1
ATOM 1442 C CA . THR A 1 178 ? -16.158 0.598 10.876 1.00 95.38 178 THR A CA 1
ATOM 1443 C C . THR A 1 178 ? -15.743 0.025 12.233 1.00 95.38 178 THR A C 1
ATOM 1445 O O . THR A 1 178 ? -16.585 -0.236 13.089 1.00 95.38 178 THR A O 1
ATOM 1448 N N . ILE A 1 179 ? -14.442 -0.185 12.464 1.00 90.88 179 ILE A N 1
ATOM 1449 C CA . ILE A 1 179 ? -13.935 -0.625 13.770 1.00 90.88 179 ILE A CA 1
ATOM 1450 C C . ILE A 1 179 ? -14.063 0.507 14.794 1.00 90.88 179 ILE A C 1
ATOM 1452 O O . ILE A 1 179 ? -14.480 0.246 15.919 1.00 90.88 179 ILE A O 1
ATOM 1456 N N . ALA A 1 180 ? -13.739 1.744 14.414 1.00 91.12 180 ALA A N 1
ATOM 1457 C CA . ALA A 1 180 ? -13.865 2.908 15.286 1.00 91.12 180 ALA A CA 1
ATOM 1458 C C . ALA A 1 180 ? -15.323 3.160 15.704 1.00 91.12 180 ALA A C 1
ATOM 1460 O O . ALA A 1 180 ? -15.578 3.356 16.889 1.00 91.12 180 ALA A O 1
ATOM 1461 N N . GLU A 1 181 ? -16.275 3.072 14.769 1.00 95.31 181 GLU A N 1
ATOM 1462 C CA . GLU A 1 181 ? -17.716 3.150 15.059 1.00 95.31 181 GLU A CA 1
ATOM 1463 C C . GLU A 1 181 ? -18.141 2.063 16.052 1.00 95.31 181 GLU A C 1
ATOM 1465 O O . GLU A 1 181 ? -18.728 2.358 17.087 1.00 95.31 181 GLU A O 1
ATOM 1470 N N . ARG A 1 182 ? -17.741 0.805 15.820 1.00 93.12 182 ARG A N 1
ATOM 1471 C CA . ARG A 1 182 ? -18.050 -0.295 16.746 1.00 93.12 182 ARG A CA 1
ATOM 1472 C C . ARG A 1 182 ? -17.459 -0.096 18.141 1.00 93.12 182 ARG A C 1
ATOM 1474 O O . ARG A 1 182 ? -18.073 -0.516 19.117 1.00 93.12 182 ARG A O 1
ATOM 1481 N N . ILE A 1 183 ? -16.264 0.483 18.249 1.00 90.38 183 ILE A N 1
ATOM 1482 C CA . ILE A 1 183 ? -15.655 0.806 19.547 1.00 90.38 183 ILE A CA 1
ATOM 1483 C C . ILE A 1 183 ? -16.474 1.889 20.253 1.00 90.38 183 ILE A C 1
ATOM 1485 O O . ILE A 1 183 ? -16.731 1.758 21.448 1.00 90.38 183 ILE A O 1
ATOM 1489 N N . GLN A 1 184 ? -16.909 2.917 19.524 1.00 94.88 184 GLN A N 1
ATOM 1490 C CA . GLN A 1 184 ? -17.751 3.981 20.064 1.00 94.88 184 GLN A CA 1
ATOM 1491 C C . GLN A 1 184 ? -19.095 3.432 20.569 1.00 94.88 184 GLN A C 1
ATOM 1493 O O . GLN A 1 184 ? -19.440 3.667 21.725 1.00 94.88 184 GLN A O 1
ATOM 1498 N N . ASP A 1 185 ? -19.788 2.608 19.778 1.00 94.56 185 ASP A N 1
ATOM 1499 C CA . ASP A 1 185 ? -21.054 1.971 20.175 1.00 94.56 185 ASP A CA 1
ATOM 1500 C C . ASP A 1 185 ? -20.896 1.130 21.450 1.00 94.56 185 ASP A C 1
ATOM 1502 O O . ASP A 1 185 ? -21.735 1.144 22.354 1.00 94.56 185 ASP A O 1
ATOM 1506 N N . LYS A 1 186 ? -19.799 0.368 21.538 1.00 91.94 186 LYS A N 1
ATOM 1507 C CA . LYS A 1 186 ? -19.484 -0.433 22.726 1.00 91.94 186 LYS A CA 1
ATOM 1508 C C . LYS A 1 186 ? -19.182 0.461 23.923 1.00 91.94 186 LYS A C 1
ATOM 1510 O O . LYS A 1 186 ? -19.617 0.145 25.025 1.00 91.94 186 LYS A O 1
ATOM 1515 N N . HIS A 1 187 ? -18.483 1.575 23.729 1.00 92.75 187 HIS A N 1
ATOM 1516 C CA . HIS A 1 187 ? -18.202 2.532 24.795 1.00 92.75 187 HIS A CA 1
ATOM 1517 C C . HIS A 1 187 ? -19.481 3.184 25.346 1.00 92.75 187 HIS A C 1
ATOM 1519 O O . HIS A 1 187 ? -19.631 3.323 26.563 1.00 92.75 187 HIS A O 1
ATOM 1525 N N . GLU A 1 188 ? -20.433 3.512 24.475 1.00 95.50 188 GLU A N 1
ATOM 1526 C CA . GLU A 1 188 ? -21.751 4.018 24.871 1.00 95.50 188 GLU A CA 1
ATOM 1527 C C . GLU A 1 188 ? -22.521 2.969 25.686 1.00 95.50 188 GLU A C 1
ATOM 1529 O O . GLU A 1 188 ? -22.972 3.264 26.794 1.00 95.50 188 GLU A O 1
ATOM 1534 N N . GLN A 1 189 ? -22.541 1.710 25.234 1.00 94.94 189 GLN A N 1
ATOM 1535 C CA . GLN A 1 189 ? -23.146 0.597 25.983 1.00 94.94 189 GLN A CA 1
ATOM 1536 C C . GLN A 1 189 ? -22.499 0.380 27.364 1.00 94.94 189 GLN A C 1
ATOM 1538 O O . GLN A 1 189 ? -23.208 0.163 28.348 1.00 94.94 189 GLN A O 1
ATOM 1543 N N . ILE A 1 190 ? -21.163 0.461 27.472 1.00 92.50 190 ILE A N 1
ATOM 1544 C CA . ILE A 1 190 ? -20.449 0.407 28.766 1.00 92.50 190 ILE A CA 1
ATOM 1545 C C . ILE A 1 190 ? -20.948 1.517 29.687 1.00 92.50 190 ILE A C 1
ATOM 1547 O O . ILE A 1 190 ? -21.259 1.257 30.849 1.00 92.50 190 ILE A O 1
ATOM 1551 N N . THR A 1 191 ? -21.033 2.741 29.168 1.00 94.88 191 THR A N 1
ATOM 1552 C CA . THR A 1 191 ? -21.437 3.920 29.942 1.00 94.88 191 THR A CA 1
ATOM 1553 C C . THR A 1 191 ? -22.869 3.779 30.466 1.00 94.88 191 THR A C 1
ATOM 1555 O O . THR A 1 191 ? -23.140 4.050 31.637 1.00 94.88 191 THR A O 1
ATOM 1558 N N . GLU A 1 192 ? -23.795 3.294 29.637 1.00 95.75 192 GLU A N 1
ATOM 1559 C CA . GLU A 1 192 ? -25.182 3.038 30.043 1.00 95.75 192 GLU A CA 1
ATOM 1560 C C . GLU A 1 192 ? -25.289 1.970 31.140 1.00 95.75 192 GLU A C 1
ATOM 1562 O O . GLU A 1 192 ? -25.998 2.162 32.133 1.00 95.75 192 GLU A O 1
ATOM 1567 N N . LEU A 1 193 ? -24.553 0.863 31.002 1.00 94.88 193 LEU A N 1
ATOM 1568 C CA . LEU A 1 193 ? -24.519 -0.209 32.000 1.00 94.88 193 LEU A CA 1
ATOM 1569 C C . LEU A 1 193 ? -23.895 0.247 33.318 1.00 94.88 193 LEU A C 1
ATOM 1571 O O . LEU A 1 193 ? -24.400 -0.106 34.382 1.00 94.88 193 LEU A O 1
ATOM 1575 N N . GLN A 1 194 ? -22.835 1.054 33.269 1.00 91.31 194 GLN A N 1
ATOM 1576 C CA . GLN A 1 194 ? -22.231 1.651 34.461 1.00 91.31 194 GLN A CA 1
ATOM 1577 C C . GLN A 1 194 ? -23.236 2.538 35.206 1.00 91.31 194 GLN A C 1
ATOM 1579 O O . GLN A 1 194 ? -23.385 2.402 36.421 1.00 91.31 194 GLN A O 1
ATOM 1584 N N . ASN A 1 195 ? -23.995 3.368 34.485 1.00 95.75 195 ASN A N 1
ATOM 1585 C CA . ASN A 1 195 ? -25.053 4.192 35.071 1.00 95.75 195 ASN A CA 1
ATOM 1586 C C . ASN A 1 195 ? -26.189 3.342 35.669 1.00 95.75 195 ASN A C 1
ATOM 1588 O O . ASN A 1 195 ? -26.726 3.664 36.731 1.00 95.75 195 ASN A O 1
ATOM 1592 N N . LEU A 1 196 ? -26.576 2.240 35.015 1.00 95.25 196 LEU A N 1
ATOM 1593 C CA . LEU A 1 196 ? -27.551 1.294 35.568 1.00 95.25 196 LEU A CA 1
ATOM 1594 C C . LEU A 1 196 ? -27.028 0.640 36.854 1.00 95.25 196 LEU A C 1
ATOM 1596 O O . LEU A 1 196 ? -27.752 0.592 37.846 1.00 95.25 196 LEU A O 1
ATOM 1600 N N . MET A 1 197 ? -25.777 0.177 36.851 1.00 93.38 197 MET A N 1
ATOM 1601 C CA . MET A 1 197 ? -25.132 -0.411 38.024 1.00 93.38 197 MET A CA 1
ATOM 1602 C C . MET A 1 197 ? -25.067 0.565 39.197 1.00 93.38 197 MET A C 1
ATOM 1604 O O . MET A 1 197 ? -25.367 0.173 40.323 1.00 93.38 197 MET A O 1
ATOM 1608 N N . GLN A 1 198 ? -24.734 1.830 38.935 1.00 95.31 198 GLN A N 1
ATOM 1609 C CA . GLN A 1 198 ? -24.718 2.865 39.963 1.00 95.31 198 GLN A CA 1
ATOM 1610 C C . GLN A 1 198 ? -26.100 3.031 40.611 1.00 95.31 198 GLN A C 1
ATOM 1612 O O . GLN A 1 198 ? -26.205 3.002 41.835 1.00 95.31 198 GLN A O 1
ATOM 1617 N N . ARG A 1 199 ? -27.169 3.123 39.808 1.00 96.12 199 ARG A N 1
ATOM 1618 C CA . ARG A 1 199 ? -28.543 3.236 40.329 1.00 96.12 199 ARG A CA 1
ATOM 1619 C C . ARG A 1 199 ? -28.962 2.023 41.160 1.00 96.12 199 ARG A C 1
ATOM 1621 O O . ARG A 1 199 ? -29.603 2.193 42.191 1.00 96.12 199 ARG A O 1
ATOM 1628 N N . MET A 1 200 ? -28.587 0.812 40.743 1.00 94.19 200 MET A N 1
ATOM 1629 C CA . MET A 1 200 ? -28.867 -0.398 41.526 1.00 94.19 200 MET A CA 1
ATOM 1630 C C . MET A 1 200 ? -28.110 -0.411 42.864 1.00 94.19 200 MET A C 1
ATOM 1632 O O . MET A 1 200 ? -28.663 -0.848 43.869 1.00 94.19 200 MET A O 1
ATOM 1636 N N . GLU A 1 201 ? -26.869 0.083 42.917 1.00 93.56 201 GLU A N 1
ATOM 1637 C CA . GLU A 1 201 ? -26.132 0.198 44.186 1.00 93.56 201 GLU A CA 1
ATOM 1638 C C . GLU A 1 201 ? -26.773 1.241 45.119 1.00 93.56 201 GLU A C 1
ATOM 1640 O O . GLU A 1 201 ? -26.904 1.000 46.321 1.00 93.56 201 GLU A O 1
ATOM 1645 N N . GLU A 1 202 ? -27.233 2.371 44.573 1.00 95.75 202 GLU A N 1
ATOM 1646 C CA . GLU A 1 202 ? -27.986 3.384 45.322 1.00 95.75 202 GLU A CA 1
ATOM 1647 C C . GLU A 1 202 ? -29.292 2.803 45.891 1.00 95.75 202 GLU A C 1
ATOM 1649 O O . GLU A 1 202 ? -29.564 2.944 47.085 1.00 95.75 202 GLU A O 1
ATOM 1654 N N . GLU A 1 203 ? -30.067 2.078 45.079 1.00 95.69 203 GLU A N 1
ATOM 1655 C CA . GLU A 1 203 ? -31.298 1.404 45.510 1.00 95.69 203 GLU A CA 1
ATOM 1656 C C . GLU A 1 203 ? -31.026 0.362 46.604 1.00 95.69 203 GLU A C 1
ATOM 1658 O O . GLU A 1 203 ? -31.704 0.339 47.635 1.00 95.69 203 GLU A O 1
ATOM 1663 N N . LYS A 1 204 ? -29.982 -0.455 46.442 1.00 94.31 204 LYS A N 1
ATOM 1664 C CA . LYS A 1 204 ? -29.555 -1.427 47.453 1.00 94.31 204 LYS A CA 1
ATOM 1665 C C . LYS A 1 204 ? -29.180 -0.748 48.773 1.00 94.31 204 LYS A C 1
ATOM 1667 O O . LYS A 1 204 ? -29.554 -1.249 49.833 1.00 94.31 204 LYS A O 1
ATOM 1672 N N . SER A 1 205 ? -28.470 0.381 48.727 1.00 95.56 205 SER A N 1
ATOM 1673 C CA . SER A 1 205 ? -28.126 1.177 49.914 1.00 95.56 205 SER A CA 1
ATOM 1674 C C . SER A 1 205 ? -29.382 1.678 50.640 1.00 95.56 205 SER A C 1
ATOM 1676 O O . SER A 1 205 ? -29.498 1.532 51.860 1.00 95.56 205 SER A O 1
ATOM 1678 N N . ILE A 1 206 ? -30.374 2.169 49.889 1.00 96.25 206 ILE A N 1
ATOM 1679 C CA . ILE A 1 206 ? -31.670 2.606 50.430 1.00 96.25 206 ILE A CA 1
ATOM 1680 C C . ILE A 1 206 ? -32.423 1.436 51.084 1.00 96.25 206 ILE A C 1
ATOM 1682 O O . ILE A 1 206 ? -32.948 1.585 52.189 1.00 96.25 206 ILE A O 1
ATOM 1686 N N . LEU A 1 207 ? -32.463 0.262 50.444 1.00 96.00 207 LEU A N 1
ATOM 1687 C CA . LEU A 1 207 ? -33.123 -0.928 50.993 1.00 96.00 207 LEU A CA 1
ATOM 1688 C C . LEU A 1 207 ? -32.434 -1.441 52.267 1.00 96.00 207 LEU A C 1
ATOM 1690 O O . LEU A 1 207 ? -33.116 -1.804 53.228 1.00 96.00 207 LEU A O 1
ATOM 1694 N N . LEU A 1 208 ? -31.098 -1.431 52.312 1.00 94.81 208 LEU A N 1
ATOM 1695 C CA . LEU A 1 208 ? -30.331 -1.785 53.511 1.00 94.81 208 LEU A CA 1
ATOM 1696 C C . LEU A 1 208 ? -30.623 -0.828 54.672 1.00 94.81 208 LEU A C 1
ATOM 1698 O O . LEU A 1 208 ? -30.820 -1.274 55.804 1.00 94.81 208 LEU A O 1
ATOM 1702 N N . GLU A 1 209 ? -30.712 0.473 54.396 1.00 96.06 209 GLU A N 1
ATOM 1703 C CA . GLU A 1 209 ? -31.075 1.465 55.407 1.00 96.06 209 GLU A CA 1
ATOM 1704 C C . GLU A 1 209 ? -32.523 1.281 55.887 1.00 96.06 209 GLU A C 1
ATOM 1706 O O . GLU A 1 209 ? -32.784 1.307 57.093 1.00 96.06 209 GLU A O 1
ATOM 1711 N N . LYS A 1 210 ? -33.465 0.992 54.976 1.00 95.50 210 LYS A N 1
ATOM 1712 C CA . LYS A 1 210 ? -34.854 0.657 55.332 1.00 95.50 210 LYS A CA 1
ATOM 1713 C C . LYS A 1 210 ? -34.914 -0.565 56.252 1.00 95.50 210 LYS A C 1
ATOM 1715 O O . LYS A 1 210 ? -35.582 -0.514 57.287 1.00 95.50 210 LYS A O 1
ATOM 1720 N N . LYS A 1 211 ? -34.194 -1.640 55.914 1.00 94.19 211 LYS A N 1
ATOM 1721 C CA . LYS A 1 211 ? -34.085 -2.844 56.752 1.00 94.19 211 LYS A CA 1
ATOM 1722 C C . LYS A 1 211 ? -33.576 -2.492 58.154 1.00 94.19 211 LYS A C 1
ATOM 1724 O O . LYS A 1 211 ? -34.210 -2.856 59.142 1.00 94.19 211 LYS A O 1
ATOM 1729 N N . ARG A 1 212 ? -32.490 -1.717 58.242 1.00 95.00 212 ARG A N 1
ATOM 1730 C CA . ARG A 1 212 ? -31.887 -1.277 59.511 1.00 95.00 212 ARG A CA 1
ATOM 1731 C C . ARG A 1 212 ? -32.871 -0.488 60.386 1.00 95.00 212 ARG A C 1
ATOM 1733 O O . ARG A 1 212 ? -32.891 -0.655 61.607 1.00 95.00 212 ARG A O 1
ATOM 1740 N N . LEU A 1 213 ? -33.688 0.380 59.785 1.00 94.75 213 LEU A N 1
ATOM 1741 C CA . LEU A 1 213 ? -34.718 1.142 60.501 1.00 94.75 213 LEU A CA 1
ATOM 1742 C C . LEU A 1 213 ? -35.831 0.236 61.050 1.00 94.75 213 LEU A C 1
ATOM 1744 O O . LEU A 1 213 ? -36.203 0.386 62.215 1.00 94.75 213 LEU A O 1
ATOM 1748 N N . LEU A 1 214 ? -36.306 -0.733 60.260 1.00 92.31 214 LEU A N 1
ATOM 1749 C CA . LEU A 1 214 ? -37.317 -1.707 60.693 1.00 92.31 214 LEU A CA 1
ATOM 1750 C C . LEU A 1 214 ? -36.802 -2.605 61.832 1.00 92.31 214 LEU A C 1
ATOM 1752 O O . LEU A 1 214 ? -37.511 -2.844 62.811 1.00 92.31 214 LEU A O 1
ATOM 1756 N N . GLU A 1 215 ? -35.548 -3.058 61.763 1.00 91.69 215 GLU A N 1
ATOM 1757 C CA . GLU A 1 215 ? -34.904 -3.834 62.835 1.00 91.69 215 GLU A CA 1
ATOM 1758 C C . GLU A 1 215 ? -34.790 -3.033 64.142 1.00 91.69 215 GLU A C 1
ATOM 1760 O O . GLU A 1 215 ? -35.023 -3.562 65.238 1.00 91.69 215 GLU A O 1
ATOM 1765 N N . LYS A 1 216 ? -34.477 -1.735 64.039 1.00 91.69 216 LYS A N 1
ATOM 1766 C CA . LYS A 1 216 ? -34.450 -0.822 65.187 1.00 91.69 216 LYS A CA 1
ATOM 1767 C C . LYS A 1 216 ? -35.842 -0.643 65.795 1.00 91.69 216 LYS A C 1
ATOM 1769 O O . LYS A 1 216 ? -35.960 -0.656 67.019 1.00 91.69 216 LYS A O 1
ATOM 1774 N N . GLU A 1 217 ? -36.883 -0.514 64.973 1.00 89.06 217 GLU A N 1
ATOM 1775 C CA . GLU A 1 217 ? -38.270 -0.414 65.443 1.00 89.06 217 GLU A CA 1
ATOM 1776 C C . GLU A 1 217 ? -38.707 -1.685 66.185 1.00 89.06 217 GLU A C 1
ATOM 1778 O O . GLU A 1 217 ? -39.274 -1.600 67.277 1.00 89.06 217 GLU A O 1
ATOM 1783 N N . ILE A 1 218 ? -38.389 -2.870 65.648 1.00 87.00 218 ILE A N 1
ATOM 1784 C CA . ILE A 1 218 ? -38.632 -4.141 66.344 1.00 87.00 218 ILE A CA 1
ATOM 1785 C C . ILE A 1 218 ? -37.896 -4.157 67.684 1.00 87.00 218 ILE A C 1
ATOM 1787 O O . ILE A 1 218 ? -38.504 -4.479 68.701 1.00 87.00 218 ILE A O 1
ATOM 1791 N N . SER A 1 219 ? -36.617 -3.779 67.710 1.00 87.19 219 SER A N 1
ATOM 1792 C CA . SER A 1 219 ? -35.815 -3.757 68.941 1.00 87.19 219 SER A CA 1
ATOM 1793 C C . SER A 1 219 ? -36.408 -2.821 70.004 1.00 87.19 219 SER A C 1
ATOM 1795 O O . SER A 1 219 ? -36.457 -3.176 71.180 1.00 87.19 219 SER A O 1
ATOM 1797 N N . GLN A 1 220 ? -36.921 -1.654 69.598 1.00 86.44 220 GLN A N 1
ATOM 1798 C CA . GLN A 1 220 ? -37.594 -0.702 70.488 1.00 86.44 220 GLN A CA 1
ATOM 1799 C C . GLN A 1 220 ? -38.924 -1.244 71.025 1.00 86.44 220 GLN A C 1
ATOM 1801 O O . GLN A 1 220 ? -39.145 -1.208 72.232 1.00 86.44 220 GLN A O 1
ATOM 1806 N N . ARG A 1 221 ? -39.786 -1.795 70.157 1.00 82.75 221 ARG A N 1
ATOM 1807 C CA . ARG A 1 221 ? -41.079 -2.376 70.563 1.00 82.75 221 ARG A CA 1
ATOM 1808 C C . ARG A 1 221 ? -40.912 -3.590 71.478 1.00 82.75 221 ARG A C 1
ATOM 1810 O O . ARG A 1 221 ? -41.707 -3.772 72.388 1.00 82.75 221 ARG A O 1
ATOM 1817 N N . MET A 1 222 ? -39.875 -4.399 71.259 1.00 78.00 222 MET A N 1
ATOM 1818 C CA . MET A 1 222 ? -39.558 -5.564 72.097 1.00 78.00 222 MET A CA 1
ATOM 1819 C C . MET A 1 222 ? -38.980 -5.177 73.470 1.00 78.00 222 MET A C 1
ATOM 1821 O O . MET A 1 222 ? -39.048 -5.979 74.398 1.00 78.00 222 MET A O 1
ATOM 1825 N N . SER A 1 223 ? -38.421 -3.969 73.612 1.00 80.38 223 SER A N 1
ATOM 1826 C CA . SER A 1 223 ? -37.963 -3.430 74.900 1.00 80.38 223 SER A CA 1
ATOM 1827 C C . SER A 1 223 ? -39.114 -2.910 75.774 1.00 80.38 223 SER A C 1
ATOM 1829 O O . SER A 1 223 ? -38.895 -2.666 76.962 1.00 80.38 223 SER A O 1
ATOM 1831 N N . ASP A 1 224 ? -40.314 -2.727 75.213 1.00 77.12 224 ASP A N 1
ATOM 1832 C CA . ASP A 1 224 ? -41.505 -2.274 75.932 1.00 77.12 224 ASP A CA 1
ATOM 1833 C C . ASP A 1 224 ? -42.329 -3.491 76.422 1.00 77.12 224 ASP A C 1
ATOM 1835 O O . ASP A 1 224 ? -42.888 -4.236 75.608 1.00 77.12 224 ASP A O 1
ATOM 1839 N N . PRO A 1 225 ? -42.434 -3.735 77.745 1.00 64.75 225 PRO A N 1
ATOM 1840 C CA . PRO A 1 225 ? -43.086 -4.927 78.300 1.00 64.75 225 PRO A CA 1
ATOM 1841 C C . PRO A 1 225 ? -44.598 -5.011 78.017 1.00 64.75 225 PRO A C 1
ATOM 1843 O O . PRO A 1 225 ? -45.203 -6.061 78.248 1.00 64.75 225 PRO A O 1
ATOM 1846 N N . SER A 1 226 ? -45.210 -3.936 77.505 1.00 67.19 226 SER A N 1
ATOM 1847 C CA . SER A 1 226 ? -46.631 -3.867 77.142 1.00 67.19 226 SER A CA 1
ATOM 1848 C C . SER A 1 226 ? -46.955 -4.535 75.789 1.00 67.19 226 SER A C 1
ATOM 1850 O O . SER A 1 226 ? -48.094 -4.930 75.534 1.00 67.19 226 SER A O 1
ATOM 1852 N N . TYR A 1 227 ? -45.961 -4.723 74.912 1.00 64.38 227 TYR A N 1
ATOM 1853 C CA . TYR A 1 227 ? -46.169 -5.058 73.496 1.00 64.38 227 TYR A CA 1
ATOM 1854 C C . TYR A 1 227 ? -45.735 -6.497 73.142 1.00 64.38 227 TYR A C 1
ATOM 1856 O O . TYR A 1 227 ? -44.728 -6.728 72.482 1.00 64.38 227 TYR A O 1
ATOM 1864 N N . LYS A 1 228 ? -46.514 -7.512 73.547 1.00 60.84 228 LYS A N 1
ATOM 1865 C CA . LYS A 1 228 ? -46.142 -8.932 73.328 1.00 60.84 228 LYS A CA 1
ATOM 1866 C C . LYS A 1 228 ? -46.328 -9.471 71.896 1.00 60.84 228 LYS A C 1
ATOM 1868 O O . LYS A 1 228 ? -45.606 -10.389 71.524 1.00 60.84 228 LYS A O 1
ATOM 1873 N N . ASN A 1 229 ? -47.235 -8.912 71.082 1.00 65.69 229 ASN A N 1
ATOM 1874 C CA . ASN A 1 229 ? -47.646 -9.522 69.795 1.00 65.69 229 ASN A CA 1
ATOM 1875 C C . ASN A 1 229 ? -47.574 -8.588 68.558 1.00 65.69 229 ASN A C 1
ATOM 1877 O O . ASN A 1 229 ? -48.035 -8.960 67.482 1.00 65.69 229 ASN A O 1
ATOM 1881 N N . GLY A 1 230 ? -47.013 -7.378 68.670 1.00 68.25 230 GLY A N 1
ATOM 1882 C CA . GLY A 1 230 ? -47.174 -6.320 67.652 1.00 68.25 230 GLY A CA 1
ATOM 1883 C C . GLY A 1 230 ? -46.185 -6.289 66.475 1.00 68.25 230 GLY A C 1
ATOM 1884 O O . GLY A 1 230 ? -46.340 -5.445 65.599 1.00 68.25 230 GLY A O 1
ATOM 1885 N N . CYS A 1 231 ? -45.174 -7.165 66.427 1.00 80.69 231 CYS A N 1
ATOM 1886 C CA . CYS A 1 231 ? -44.081 -7.080 65.439 1.00 80.69 231 CYS A CA 1
ATOM 1887 C C . CYS A 1 231 ? -44.241 -8.014 64.222 1.00 80.69 231 CYS A C 1
ATOM 1889 O O . CYS A 1 231 ? -43.306 -8.167 63.442 1.00 80.69 231 CYS A O 1
ATOM 1891 N N . GLY A 1 232 ? -45.385 -8.687 64.056 1.00 83.38 232 GLY A N 1
ATOM 1892 C CA . GLY A 1 232 ? -45.593 -9.630 62.946 1.00 83.38 232 GLY A CA 1
ATOM 1893 C C . GLY A 1 232 ? -45.493 -8.959 61.572 1.00 83.38 232 GLY A C 1
ATOM 1894 O O . GLY A 1 232 ? -44.740 -9.414 60.717 1.00 83.38 232 GLY A O 1
ATOM 1895 N N . ASN A 1 233 ? -46.184 -7.830 61.396 1.00 85.31 233 ASN A N 1
ATOM 1896 C CA . ASN A 1 233 ? -46.202 -7.096 60.127 1.00 85.31 233 ASN A CA 1
ATOM 1897 C C . ASN A 1 233 ? -44.823 -6.519 59.767 1.00 85.31 233 ASN A C 1
ATOM 1899 O O . ASN A 1 233 ? -44.395 -6.651 58.626 1.00 85.31 233 ASN A O 1
ATOM 1903 N N . THR A 1 234 ? -44.093 -5.950 60.736 1.00 85.94 234 THR A N 1
ATOM 1904 C CA . THR A 1 234 ? -42.741 -5.410 60.503 1.00 85.94 234 THR A CA 1
ATOM 1905 C C . THR A 1 234 ? -41.721 -6.510 60.202 1.00 85.94 234 THR A C 1
ATOM 1907 O O . THR A 1 234 ? -40.821 -6.297 59.397 1.00 85.94 234 THR A O 1
ATOM 1910 N N . ARG A 1 235 ? -41.873 -7.718 60.769 1.00 88.50 235 ARG A N 1
ATOM 1911 C CA . ARG A 1 235 ? -41.052 -8.888 60.395 1.00 88.50 235 ARG A CA 1
ATOM 1912 C C . ARG A 1 235 ? -41.311 -9.357 58.966 1.00 88.50 235 ARG A C 1
ATOM 1914 O O . ARG A 1 235 ? -40.358 -9.696 58.273 1.00 88.50 235 ARG A O 1
ATOM 1921 N N . ILE A 1 236 ? -42.574 -9.375 58.533 1.00 91.12 236 ILE A N 1
ATOM 1922 C CA . ILE A 1 236 ? -42.923 -9.685 57.138 1.00 91.12 236 ILE A CA 1
ATOM 1923 C C . ILE A 1 236 ? -42.299 -8.636 56.214 1.00 91.12 236 ILE A C 1
ATOM 1925 O O . ILE A 1 236 ? -41.676 -8.999 55.223 1.00 91.12 236 ILE A O 1
ATOM 1929 N N . GLU A 1 237 ? -42.383 -7.350 56.566 1.00 92.06 237 GLU A N 1
ATOM 1930 C CA . GLU A 1 237 ? -41.768 -6.283 55.774 1.00 92.06 237 GLU A CA 1
ATOM 1931 C C . GLU A 1 237 ? -40.237 -6.429 55.682 1.00 92.06 237 GLU A C 1
ATOM 1933 O O . GLU A 1 237 ? -39.684 -6.306 54.590 1.00 92.06 237 GLU A O 1
ATOM 1938 N N . ILE A 1 238 ? -39.551 -6.788 56.774 1.00 92.44 238 ILE A N 1
ATOM 1939 C CA . ILE A 1 238 ? -38.110 -7.103 56.741 1.00 92.44 238 ILE A CA 1
ATOM 1940 C C . ILE A 1 238 ? -37.819 -8.252 55.775 1.00 92.44 238 ILE A C 1
ATOM 1942 O O . ILE A 1 238 ? -36.929 -8.106 54.943 1.00 92.44 238 ILE A O 1
ATOM 1946 N N . ALA A 1 239 ? -38.582 -9.348 55.829 1.00 94.56 239 ALA A N 1
ATOM 1947 C CA . ALA A 1 239 ? -38.390 -10.479 54.921 1.00 94.56 239 ALA A CA 1
ATOM 1948 C C . ALA A 1 239 ? -38.583 -10.071 53.448 1.00 94.56 239 ALA A C 1
ATOM 1950 O O . ALA A 1 239 ? -37.793 -10.465 52.593 1.00 94.56 239 ALA A O 1
ATOM 1951 N N . THR A 1 240 ? -39.572 -9.216 53.147 1.00 94.81 240 THR A N 1
ATOM 1952 C CA . THR A 1 240 ? -39.756 -8.695 51.780 1.00 94.81 240 THR A CA 1
ATOM 1953 C C . THR A 1 240 ? -38.595 -7.810 51.323 1.00 94.81 240 THR A C 1
ATOM 1955 O O . THR A 1 240 ? -38.153 -7.924 50.183 1.00 94.81 240 THR A O 1
ATOM 1958 N N . VAL A 1 241 ? -38.056 -6.958 52.202 1.00 94.69 241 VAL A N 1
ATOM 1959 C CA . VAL A 1 241 ? -36.901 -6.102 51.886 1.00 94.69 241 VAL A CA 1
ATOM 1960 C C . VAL A 1 241 ? -35.631 -6.942 51.717 1.00 94.69 241 VAL A C 1
ATOM 1962 O O . VAL A 1 241 ? -34.830 -6.668 50.828 1.00 94.69 241 VAL A O 1
ATOM 1965 N N . GLU A 1 242 ? -35.446 -7.990 52.520 1.00 94.75 242 GLU A N 1
ATOM 1966 C CA . GLU A 1 242 ? -34.346 -8.947 52.355 1.00 94.75 242 GLU A CA 1
ATOM 1967 C C . GLU A 1 242 ? -34.410 -9.673 51.008 1.00 94.75 242 GLU A C 1
ATOM 1969 O O . GLU A 1 242 ? -33.385 -9.808 50.337 1.00 94.75 242 GLU A O 1
ATOM 1974 N N . GLU A 1 243 ? -35.602 -10.090 50.580 1.00 95.50 243 GLU A N 1
ATOM 1975 C CA . GLU A 1 243 ? -35.800 -10.715 49.272 1.00 95.50 243 GLU A CA 1
ATOM 1976 C C . GLU A 1 243 ? -35.511 -9.734 48.124 1.00 95.50 243 GLU A C 1
ATOM 1978 O O . GLU A 1 243 ? -34.804 -10.091 47.179 1.00 95.50 243 GLU A O 1
ATOM 1983 N N . GLN A 1 244 ? -35.960 -8.477 48.239 1.00 96.31 244 GLN A N 1
ATOM 1984 C CA . GLN A 1 244 ? -35.641 -7.411 47.280 1.00 96.31 244 GLN A CA 1
ATOM 1985 C C . GLN A 1 244 ? -34.130 -7.159 47.179 1.00 96.31 244 GLN A C 1
ATOM 1987 O O . GLN A 1 244 ? -33.597 -7.078 46.073 1.00 96.31 244 GLN A O 1
ATOM 1992 N N . ILE A 1 245 ? -33.424 -7.098 48.314 1.00 93.19 245 ILE A N 1
ATOM 1993 C CA . ILE A 1 245 ? -31.962 -6.946 48.347 1.00 93.19 245 ILE A CA 1
ATOM 1994 C C . ILE A 1 245 ? -31.283 -8.131 47.655 1.00 93.19 245 ILE A C 1
ATOM 1996 O O . ILE A 1 245 ? -30.391 -7.922 46.834 1.00 93.19 245 ILE A O 1
ATOM 2000 N N . ASN A 1 246 ? -31.703 -9.364 47.950 1.00 95.06 246 ASN A N 1
ATOM 2001 C CA . ASN A 1 246 ? -31.119 -10.562 47.346 1.00 95.06 246 ASN A CA 1
ATOM 2002 C C . ASN A 1 246 ? -31.352 -10.605 45.826 1.00 95.06 246 ASN A C 1
ATOM 2004 O O . ASN A 1 246 ? -30.429 -10.897 45.065 1.00 95.06 246 ASN A O 1
ATOM 2008 N N . HIS A 1 247 ? -32.558 -10.263 45.363 1.00 95.50 247 HIS A N 1
ATOM 2009 C CA . HIS A 1 247 ? -32.857 -10.196 43.932 1.00 95.50 247 HIS A CA 1
ATOM 2010 C C . HIS A 1 247 ? -32.013 -9.129 43.221 1.00 95.50 247 HIS A C 1
ATOM 2012 O O . HIS A 1 247 ? -31.397 -9.406 42.189 1.00 95.50 247 HIS A O 1
ATOM 2018 N N . LEU A 1 248 ? -31.916 -7.933 43.808 1.00 95.69 248 LEU A N 1
ATOM 2019 C CA . LEU A 1 248 ? -31.116 -6.837 43.268 1.00 95.69 248 LEU A CA 1
ATOM 2020 C C . LEU A 1 248 ? -29.623 -7.197 43.222 1.00 95.69 248 LEU A C 1
ATOM 2022 O O . LEU A 1 248 ? -28.957 -6.934 42.223 1.00 95.69 248 LEU A O 1
ATOM 2026 N N . GLN A 1 249 ? -29.103 -7.880 44.246 1.00 94.44 249 GLN A N 1
ATOM 2027 C CA . GLN A 1 249 ? -27.731 -8.397 44.258 1.00 94.44 249 GLN A CA 1
ATOM 2028 C C . GLN A 1 249 ? -27.474 -9.404 43.129 1.00 94.44 249 GLN A C 1
ATOM 2030 O O . GLN A 1 249 ? -26.437 -9.321 42.471 1.00 94.44 249 GLN A O 1
ATOM 2035 N N . GLN A 1 250 ? -28.398 -10.333 42.863 1.00 95.69 250 GLN A N 1
ATOM 2036 C CA . GLN A 1 250 ? -28.256 -11.282 41.751 1.00 95.69 250 GLN A CA 1
ATOM 2037 C C . GLN A 1 250 ? -28.245 -10.572 40.392 1.00 95.69 250 GLN A C 1
ATOM 2039 O O . GLN A 1 250 ? -27.394 -10.869 39.548 1.00 95.69 250 GLN A O 1
ATOM 2044 N N . LEU A 1 251 ? -29.137 -9.593 40.198 1.00 95.31 251 LEU A N 1
ATOM 2045 C CA . LEU A 1 251 ? -29.171 -8.786 38.980 1.00 95.31 251 LEU A CA 1
ATOM 2046 C C . LEU A 1 251 ? -27.860 -8.011 38.803 1.00 95.31 251 LEU A C 1
ATOM 2048 O O . LEU A 1 251 ? -27.246 -8.089 37.740 1.00 95.31 251 LEU A O 1
ATOM 2052 N N . MET A 1 252 ? -27.376 -7.351 39.855 1.00 93.88 252 MET A N 1
ATOM 2053 C CA . MET A 1 252 ? -26.090 -6.652 39.853 1.00 93.88 252 MET A CA 1
ATOM 2054 C C . MET A 1 252 ? -24.922 -7.570 39.488 1.00 93.88 252 MET A C 1
ATOM 2056 O O . MET A 1 252 ? -24.093 -7.183 38.668 1.00 93.88 252 MET A O 1
ATOM 2060 N N . MET A 1 253 ? -24.861 -8.787 40.037 1.00 94.88 253 MET A N 1
ATOM 2061 C CA . MET A 1 253 ? -23.807 -9.751 39.701 1.00 94.88 253 MET A CA 1
ATOM 2062 C C . MET A 1 253 ? -23.826 -10.122 38.214 1.00 94.88 253 MET A C 1
ATOM 2064 O O . MET A 1 253 ? -22.774 -10.129 37.576 1.00 94.88 253 MET A O 1
ATOM 2068 N N . SER A 1 254 ? -25.009 -10.374 37.643 1.00 93.31 254 SER A N 1
ATOM 2069 C CA . SER A 1 254 ? -25.146 -10.674 36.210 1.00 93.31 254 SER A CA 1
ATOM 2070 C C . SER A 1 254 ? -24.759 -9.484 35.320 1.00 93.31 254 SER A C 1
ATOM 2072 O O . SER A 1 254 ? -24.044 -9.656 34.332 1.00 93.31 254 SER A O 1
ATOM 2074 N N . GLN A 1 255 ? -25.145 -8.264 35.708 1.00 93.44 255 GLN A N 1
ATOM 2075 C CA . GLN A 1 255 ? -24.793 -7.038 34.988 1.00 93.44 255 GLN A CA 1
ATOM 2076 C C . GLN A 1 255 ? -23.293 -6.747 35.070 1.00 93.44 255 GLN A C 1
ATOM 2078 O O . GLN A 1 255 ? -22.685 -6.358 34.077 1.00 93.44 255 GLN A O 1
ATOM 2083 N N . HIS A 1 256 ? -22.662 -7.008 36.217 1.00 91.94 256 HIS A N 1
ATOM 2084 C CA . HIS A 1 256 ? -21.219 -6.852 36.377 1.00 91.94 256 HIS A CA 1
ATOM 2085 C C . HIS A 1 256 ? -20.435 -7.855 35.521 1.00 91.94 256 HIS A C 1
ATOM 2087 O O . HIS A 1 256 ? -19.446 -7.485 34.891 1.00 91.94 256 HIS A O 1
ATOM 2093 N N . GLN A 1 257 ? -20.900 -9.107 35.436 1.00 94.88 257 GLN A N 1
ATOM 2094 C CA . GLN A 1 257 ? -20.323 -10.110 34.534 1.00 94.88 257 GLN A CA 1
ATOM 2095 C C . GLN A 1 257 ? -20.424 -9.675 33.066 1.00 94.88 257 GLN A C 1
ATOM 2097 O O . GLN A 1 257 ? -19.447 -9.785 32.326 1.00 94.88 257 GLN A O 1
ATOM 2102 N N . PHE A 1 258 ? -21.577 -9.141 32.654 1.00 93.19 258 PHE A N 1
ATOM 2103 C CA . PHE A 1 258 ? -21.768 -8.633 31.296 1.00 93.19 258 PHE A CA 1
ATOM 2104 C C . PHE A 1 258 ? -20.880 -7.416 30.998 1.00 93.19 258 PHE A C 1
ATOM 2106 O O . PHE A 1 258 ? -20.200 -7.386 29.972 1.00 93.19 258 PHE A O 1
ATOM 2113 N N . LEU A 1 259 ? -20.809 -6.455 31.925 1.00 93.56 259 LEU A N 1
ATOM 2114 C CA . LEU A 1 259 ? -19.933 -5.288 31.825 1.00 93.56 259 LEU A CA 1
ATOM 2115 C C . LEU A 1 259 ? -18.461 -5.701 31.681 1.00 93.56 259 LEU A C 1
ATOM 2117 O O . LEU A 1 259 ? -17.757 -5.177 30.821 1.00 93.56 259 LEU A O 1
ATOM 2121 N N . HIS A 1 260 ? -18.003 -6.673 32.474 1.00 94.81 260 HIS A N 1
ATOM 2122 C CA . HIS A 1 260 ? -16.646 -7.208 32.367 1.00 94.81 260 HIS A CA 1
ATOM 2123 C C . HIS A 1 260 ? -16.361 -7.829 30.998 1.00 94.81 260 HIS A C 1
ATOM 2125 O O . HIS A 1 260 ? -15.298 -7.574 30.433 1.00 94.81 260 HIS A O 1
ATOM 2131 N N . ALA A 1 261 ? -17.299 -8.601 30.444 1.00 93.62 261 ALA A N 1
ATOM 2132 C CA . ALA A 1 261 ? -17.145 -9.180 29.112 1.00 93.62 261 ALA A CA 1
ATOM 2133 C C . ALA A 1 261 ? -17.038 -8.098 28.024 1.00 93.62 261 ALA A C 1
ATOM 2135 O O . ALA A 1 261 ? -16.214 -8.211 27.117 1.00 93.62 261 ALA A O 1
ATOM 2136 N N . LEU A 1 262 ? -17.824 -7.023 28.133 1.00 91.44 262 LEU A N 1
ATOM 2137 C CA . LEU A 1 262 ? -17.826 -5.936 27.154 1.00 91.44 262 LEU A CA 1
ATOM 2138 C C . LEU A 1 262 ? -16.569 -5.051 27.257 1.00 91.44 262 LEU A C 1
ATOM 2140 O O . LEU A 1 262 ? -16.013 -4.649 26.235 1.00 91.44 262 LEU A O 1
ATOM 2144 N N . ILE A 1 263 ? -16.064 -4.814 28.476 1.00 90.44 263 ILE A N 1
ATOM 2145 C CA . ILE A 1 263 ? -14.757 -4.173 28.708 1.00 90.44 263 ILE A CA 1
ATOM 2146 C C . ILE A 1 263 ? -13.633 -5.016 28.099 1.00 90.44 263 ILE A C 1
ATOM 2148 O O . ILE A 1 263 ? -12.751 -4.465 27.440 1.00 90.44 263 ILE A O 1
ATOM 2152 N N . GLN A 1 264 ? -13.675 -6.338 28.281 1.00 95.44 264 GLN A N 1
ATOM 2153 C CA . GLN A 1 264 ? -12.685 -7.243 27.702 1.00 95.44 264 GLN A CA 1
ATOM 2154 C C . GLN A 1 264 ? -12.699 -7.178 26.168 1.00 95.44 264 GLN A C 1
ATOM 2156 O O . GLN A 1 264 ? -11.646 -7.000 25.562 1.00 95.44 264 GLN A O 1
ATOM 2161 N N . GLU A 1 265 ? -13.881 -7.225 25.539 1.00 92.38 265 GLU A N 1
ATOM 2162 C CA . GLU A 1 265 ? -14.022 -7.066 24.082 1.00 92.38 265 GLU A CA 1
ATOM 2163 C C . GLU A 1 265 ? -13.445 -5.720 23.604 1.00 92.38 265 GLU A C 1
ATOM 2165 O O . GLU A 1 265 ? -12.734 -5.660 22.599 1.00 92.38 265 GLU A O 1
ATOM 2170 N N . SER A 1 266 ? -13.704 -4.633 24.340 1.00 91.81 266 SER A N 1
ATOM 2171 C CA . 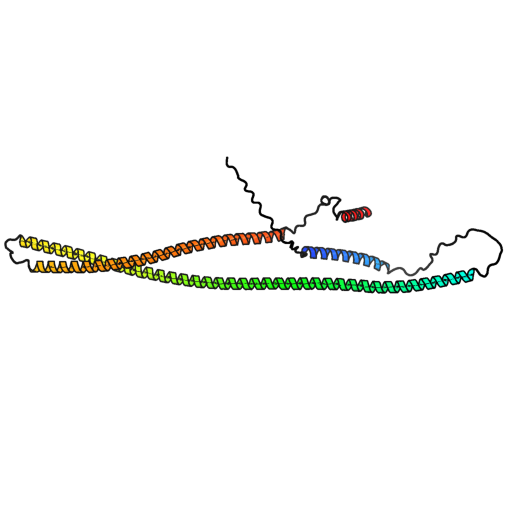SER A 1 266 ? -13.162 -3.309 24.022 1.00 91.81 266 SER A CA 1
ATOM 2172 C C . SER A 1 266 ? -11.635 -3.250 24.136 1.00 91.81 266 SER A C 1
ATOM 2174 O O . SER A 1 266 ? -10.990 -2.620 23.294 1.00 91.81 266 SER A O 1
ATOM 2176 N N . GLU A 1 267 ? -11.038 -3.864 25.160 1.00 92.62 267 GLU A N 1
ATOM 2177 C CA . GLU A 1 267 ? -9.580 -3.881 25.323 1.00 92.62 267 GLU A CA 1
ATOM 2178 C C . GLU A 1 267 ? -8.914 -4.768 24.259 1.00 92.62 267 GLU A C 1
ATOM 2180 O O . GLU A 1 267 ? -7.884 -4.382 23.706 1.00 92.62 267 GLU A O 1
ATOM 2185 N N . ASP A 1 268 ? -9.532 -5.890 23.879 1.00 93.56 268 ASP A N 1
ATOM 2186 C CA . ASP A 1 268 ? -9.056 -6.742 22.784 1.00 93.56 268 ASP A CA 1
ATOM 2187 C C . ASP A 1 268 ? -9.047 -5.983 21.445 1.00 93.56 268 ASP A C 1
ATOM 2189 O O . ASP A 1 268 ? -8.052 -6.004 20.713 1.00 93.56 268 ASP A O 1
ATOM 2193 N N . LEU A 1 269 ? -10.121 -5.248 21.129 1.00 91.88 269 LEU A N 1
ATOM 2194 C CA . LEU A 1 269 ? -10.179 -4.399 19.932 1.00 91.88 269 LEU A CA 1
ATOM 2195 C C . LEU A 1 269 ? -9.114 -3.295 19.952 1.00 91.88 269 LEU A C 1
ATOM 2197 O O . LEU A 1 269 ? -8.447 -3.059 18.943 1.00 91.88 269 LEU A O 1
ATOM 2201 N N . LYS A 1 270 ? -8.911 -2.652 21.102 1.00 93.50 270 LYS A N 1
ATOM 2202 C CA . LYS A 1 270 ? -7.879 -1.626 21.296 1.00 93.50 270 LYS A CA 1
ATOM 2203 C C . LYS A 1 270 ? -6.464 -2.186 21.146 1.00 93.50 270 LYS A C 1
ATOM 2205 O O . LYS A 1 270 ? -5.605 -1.515 20.580 1.00 93.50 270 LYS A O 1
ATOM 2210 N N . ASN A 1 271 ? -6.205 -3.405 21.610 1.00 94.50 271 ASN A N 1
ATOM 2211 C CA . ASN A 1 271 ? -4.909 -4.058 21.426 1.00 94.50 271 ASN A CA 1
ATOM 2212 C C . ASN A 1 271 ? -4.650 -4.403 19.956 1.00 94.50 271 ASN A C 1
ATOM 2214 O O . ASN A 1 271 ? -3.554 -4.140 19.464 1.00 94.50 271 ASN A O 1
ATOM 2218 N N . ARG A 1 272 ? -5.667 -4.877 19.226 1.00 92.94 272 ARG A N 1
ATOM 2219 C CA . ARG A 1 272 ? -5.573 -5.074 17.769 1.00 92.94 272 ARG A CA 1
ATOM 2220 C C . ARG A 1 272 ? -5.287 -3.766 17.026 1.00 92.94 272 ARG A C 1
ATOM 2222 O O . ARG A 1 272 ? -4.507 -3.768 16.080 1.00 92.94 272 ARG A O 1
ATOM 2229 N N . LEU A 1 273 ? -5.884 -2.652 17.456 1.00 91.12 273 LEU A N 1
ATOM 2230 C CA . LEU A 1 273 ? -5.593 -1.332 16.888 1.00 91.12 273 LEU A CA 1
ATOM 2231 C C . LEU A 1 273 ? -4.130 -0.924 17.130 1.00 91.12 273 LEU A C 1
ATOM 2233 O O . LEU A 1 273 ? -3.447 -0.538 16.187 1.00 91.12 273 LEU A O 1
ATOM 2237 N N . LYS A 1 274 ? -3.616 -1.094 18.356 1.00 93.62 274 LYS A N 1
ATOM 2238 C CA . LYS A 1 274 ? -2.199 -0.829 18.670 1.00 93.62 274 LYS A CA 1
ATOM 2239 C C . LYS A 1 274 ? -1.240 -1.679 17.830 1.00 93.62 274 LYS A C 1
ATOM 2241 O O . LYS A 1 274 ? -0.202 -1.185 17.406 1.00 93.62 274 LYS A O 1
ATOM 2246 N N . GLU A 1 275 ? -1.565 -2.947 17.585 1.00 93.81 275 GLU A N 1
ATOM 2247 C CA . GLU A 1 275 ? -0.766 -3.827 16.719 1.00 93.81 275 GLU A CA 1
ATOM 2248 C C . GLU A 1 275 ? -0.733 -3.318 15.266 1.00 93.81 275 GLU A C 1
ATOM 2250 O O . GLU A 1 275 ? 0.319 -3.310 14.617 1.00 93.81 275 GLU A O 1
ATOM 2255 N N . GLN A 1 276 ? -1.867 -2.815 14.765 1.00 94.19 276 GLN A N 1
ATOM 2256 C CA . GLN A 1 276 ? -1.914 -2.148 13.464 1.00 94.19 276 GLN A CA 1
ATOM 2257 C C . GLN A 1 276 ? -1.087 -0.856 13.447 1.00 94.19 276 GLN A C 1
ATOM 2259 O O . GLN A 1 276 ? -0.376 -0.630 12.471 1.00 94.19 276 GLN A O 1
ATOM 2264 N N . ASP A 1 277 ? -1.104 -0.051 14.513 1.00 94.00 277 ASP A N 1
ATOM 2265 C CA . ASP A 1 277 ? -0.274 1.158 14.620 1.00 94.00 277 ASP A CA 1
ATOM 2266 C C . ASP A 1 277 ? 1.230 0.842 14.580 1.00 94.00 277 ASP A C 1
ATOM 2268 O O . ASP A 1 277 ? 1.984 1.536 13.894 1.00 94.00 277 ASP A O 1
ATOM 2272 N N . VAL A 1 278 ? 1.669 -0.232 15.249 1.00 94.81 278 VAL A N 1
ATOM 2273 C CA . VAL A 1 278 ? 3.060 -0.719 15.165 1.00 94.81 278 VAL A CA 1
ATOM 2274 C C . VAL A 1 278 ? 3.404 -1.110 13.727 1.00 94.81 278 VAL A C 1
ATOM 2276 O O . VAL A 1 278 ? 4.405 -0.649 13.186 1.00 94.81 278 VAL A O 1
ATOM 2279 N N . THR A 1 279 ? 2.525 -1.867 13.065 1.00 93.31 279 THR A N 1
ATOM 2280 C CA . THR A 1 279 ? 2.716 -2.269 11.660 1.00 93.31 279 THR A CA 1
ATOM 2281 C C . THR A 1 279 ? 2.801 -1.056 10.723 1.00 93.31 279 THR A C 1
ATOM 2283 O O . THR A 1 279 ? 3.608 -1.029 9.792 1.00 93.31 279 THR A O 1
ATOM 2286 N N . ILE A 1 280 ? 1.982 -0.025 10.958 1.00 93.94 280 ILE A N 1
ATOM 2287 C CA . ILE A 1 280 ? 2.045 1.244 10.219 1.00 93.94 280 ILE A CA 1
ATOM 2288 C C . ILE A 1 280 ? 3.396 1.933 10.455 1.00 93.94 280 ILE A C 1
ATOM 2290 O O . ILE A 1 280 ? 3.965 2.478 9.507 1.00 93.94 280 ILE A O 1
ATOM 2294 N N . GLY A 1 281 ? 3.917 1.901 11.684 1.00 94.69 281 GLY A N 1
ATOM 2295 C CA . GLY A 1 281 ? 5.259 2.374 12.029 1.00 94.69 281 GLY A CA 1
ATOM 2296 C C . GLY A 1 281 ? 6.350 1.688 11.203 1.00 94.69 281 GLY A C 1
ATOM 2297 O O . GLY A 1 281 ? 7.074 2.367 10.474 1.00 94.69 281 GLY A O 1
ATOM 2298 N N . ASP A 1 282 ? 6.390 0.356 11.219 1.00 95.44 282 ASP A N 1
ATOM 2299 C CA . ASP A 1 282 ? 7.379 -0.443 10.478 1.00 95.44 282 ASP A CA 1
ATOM 2300 C C . ASP A 1 282 ? 7.339 -0.155 8.965 1.00 95.44 282 ASP A C 1
ATOM 2302 O O . ASP A 1 282 ? 8.367 -0.010 8.293 1.00 95.44 282 ASP A O 1
ATOM 2306 N N . LEU A 1 283 ? 6.133 -0.029 8.399 1.00 95.00 283 LEU A N 1
ATOM 2307 C CA . LEU A 1 283 ? 5.956 0.308 6.986 1.00 95.00 283 LEU A CA 1
ATOM 2308 C C . LEU A 1 283 ? 6.432 1.730 6.664 1.00 95.00 283 LEU A C 1
ATOM 2310 O O . LEU A 1 283 ? 7.036 1.939 5.610 1.00 95.00 283 LEU A O 1
ATOM 2314 N N . ARG A 1 284 ? 6.202 2.702 7.555 1.00 94.62 284 ARG A N 1
ATOM 2315 C CA . ARG A 1 284 ? 6.711 4.075 7.398 1.00 94.62 284 ARG A CA 1
ATOM 2316 C C . ARG A 1 284 ? 8.235 4.119 7.420 1.00 94.62 284 ARG A C 1
ATOM 2318 O O . ARG A 1 284 ? 8.823 4.812 6.591 1.00 94.62 284 ARG A O 1
ATOM 2325 N N . GLU A 1 285 ? 8.879 3.363 8.305 1.00 95.56 285 GLU A N 1
ATOM 2326 C CA . GLU A 1 285 ? 10.343 3.249 8.336 1.00 95.56 285 GLU A CA 1
ATOM 2327 C C . GLU A 1 285 ? 10.887 2.649 7.036 1.00 95.56 285 GLU A C 1
ATOM 2329 O O . GLU A 1 285 ? 11.827 3.185 6.443 1.00 95.56 285 GLU A O 1
ATOM 2334 N N . LYS A 1 286 ? 10.244 1.591 6.526 1.00 96.62 286 LYS A N 1
ATOM 2335 C CA . LYS A 1 286 ? 10.604 0.987 5.237 1.00 96.62 286 LYS A CA 1
ATOM 2336 C C . LYS A 1 286 ? 10.448 1.965 4.070 1.00 96.62 286 LYS A C 1
ATOM 2338 O O . LYS A 1 286 ? 11.316 2.000 3.198 1.00 96.62 286 LYS A O 1
ATOM 2343 N N . ILE A 1 287 ? 9.372 2.754 4.045 1.00 95.44 287 ILE A N 1
ATOM 2344 C CA . ILE A 1 287 ? 9.169 3.808 3.038 1.00 95.44 287 ILE A CA 1
ATOM 2345 C C . ILE A 1 287 ? 10.294 4.842 3.128 1.00 95.44 287 ILE A C 1
ATOM 2347 O O . ILE A 1 287 ? 10.917 5.126 2.113 1.00 95.44 287 ILE A O 1
ATOM 2351 N N . SER A 1 288 ? 10.625 5.325 4.328 1.00 95.44 288 SER A N 1
ATOM 2352 C CA . SER A 1 288 ? 11.712 6.292 4.546 1.00 95.44 288 SER A CA 1
ATOM 2353 C C . SER A 1 288 ? 13.073 5.773 4.054 1.00 95.44 288 SER A C 1
ATOM 2355 O O . SER A 1 288 ? 13.810 6.478 3.358 1.00 95.44 288 SER A O 1
ATOM 2357 N N . LEU A 1 289 ? 13.395 4.502 4.335 1.00 96.06 289 LEU A N 1
ATOM 2358 C CA . LEU A 1 289 ? 14.610 3.860 3.829 1.00 96.06 289 LEU A CA 1
ATOM 2359 C C . LEU A 1 289 ? 14.623 3.827 2.295 1.00 96.06 289 LEU A C 1
ATOM 2361 O O . LEU A 1 289 ? 15.604 4.252 1.683 1.00 96.06 289 LEU A O 1
ATOM 2365 N N . LEU A 1 290 ? 13.532 3.371 1.673 1.00 95.31 290 LEU A N 1
ATOM 2366 C CA . LEU A 1 290 ? 13.407 3.313 0.214 1.00 95.31 290 LEU A CA 1
ATOM 2367 C C . LEU A 1 290 ? 13.468 4.706 -0.425 1.00 95.31 290 LEU A C 1
ATOM 2369 O O . LEU A 1 290 ? 14.101 4.868 -1.464 1.00 95.31 290 LEU A O 1
ATOM 2373 N N . GLU A 1 291 ? 12.869 5.721 0.194 1.00 94.12 291 GLU A N 1
ATOM 2374 C CA . GLU A 1 291 ? 12.951 7.117 -0.244 1.00 94.12 291 GLU A CA 1
ATOM 2375 C C . GLU A 1 291 ? 14.389 7.644 -0.196 1.00 94.12 291 GLU A C 1
ATOM 2377 O O . GLU A 1 291 ? 14.835 8.285 -1.152 1.00 94.12 291 GLU A O 1
ATOM 2382 N N . SER A 1 292 ? 15.147 7.337 0.864 1.00 94.56 292 SER A N 1
ATOM 2383 C CA . SER A 1 292 ? 16.564 7.710 0.950 1.00 94.56 292 SER A CA 1
ATOM 2384 C C . SER A 1 292 ? 17.413 7.028 -0.127 1.00 94.56 292 SER A C 1
ATOM 2386 O O . SER A 1 292 ? 18.214 7.698 -0.780 1.00 94.56 292 SER A O 1
ATOM 2388 N N . GLN A 1 293 ? 17.174 5.737 -0.387 1.00 95.25 293 GLN A N 1
ATOM 2389 C CA . GLN A 1 293 ? 17.858 4.977 -1.434 1.00 95.25 293 GLN A CA 1
ATOM 2390 C C . GLN A 1 293 ? 17.518 5.528 -2.820 1.00 95.25 293 GLN A C 1
ATOM 2392 O O . GLN A 1 293 ? 18.403 5.724 -3.648 1.00 95.25 293 GLN A O 1
ATOM 2397 N N . ASN A 1 294 ? 16.248 5.854 -3.071 1.00 94.38 294 ASN A N 1
ATOM 2398 C CA . ASN A 1 294 ? 15.829 6.485 -4.321 1.00 94.38 294 ASN A CA 1
ATOM 2399 C C . ASN A 1 294 ? 16.483 7.856 -4.510 1.00 94.38 294 ASN A C 1
ATOM 2401 O O . ASN A 1 294 ? 16.911 8.194 -5.612 1.00 94.38 294 ASN A O 1
ATOM 2405 N N . LYS A 1 295 ? 16.586 8.648 -3.438 1.00 95.06 295 LYS A N 1
ATOM 2406 C CA . LYS A 1 295 ? 17.266 9.945 -3.468 1.00 95.06 295 LYS A CA 1
ATOM 2407 C C . LYS A 1 295 ? 18.758 9.789 -3.769 1.00 95.06 295 LYS A C 1
ATOM 2409 O O . LYS A 1 295 ? 19.286 10.553 -4.571 1.00 95.06 295 LYS A O 1
ATOM 2414 N N . GLU A 1 296 ? 19.424 8.801 -3.180 1.00 94.31 296 GLU A N 1
ATOM 2415 C CA . GLU A 1 296 ? 20.825 8.482 -3.471 1.00 94.31 296 GLU A CA 1
ATOM 2416 C C . GLU A 1 296 ? 21.014 8.040 -4.927 1.00 94.31 296 GLU A C 1
ATOM 2418 O O . GLU A 1 296 ? 21.862 8.585 -5.632 1.00 94.31 296 GLU A O 1
ATOM 2423 N N . LEU A 1 297 ? 20.181 7.117 -5.416 1.00 94.44 297 LEU A N 1
ATOM 2424 C CA . LEU A 1 297 ? 20.206 6.674 -6.811 1.00 94.44 297 LEU A CA 1
ATOM 2425 C C . LEU A 1 297 ? 19.969 7.838 -7.775 1.00 94.44 297 LEU A C 1
ATOM 2427 O O . LEU A 1 297 ? 20.691 7.970 -8.763 1.00 94.44 297 LEU A O 1
ATOM 2431 N N . LYS A 1 298 ? 19.015 8.721 -7.468 1.00 93.88 298 LYS A N 1
ATOM 2432 C CA . LYS A 1 298 ? 18.764 9.937 -8.245 1.00 93.88 298 LYS A CA 1
ATOM 2433 C C . LYS A 1 298 ? 19.991 10.853 -8.269 1.00 93.88 298 LYS A C 1
ATOM 2435 O O . LYS A 1 298 ? 20.403 11.263 -9.350 1.00 93.88 298 LYS A O 1
ATOM 2440 N N . ASN A 1 299 ? 20.613 11.110 -7.117 1.00 92.94 299 ASN A N 1
ATOM 2441 C CA . ASN A 1 299 ? 21.842 11.904 -7.033 1.00 92.94 299 ASN A CA 1
ATOM 2442 C C . ASN A 1 299 ? 22.986 11.270 -7.841 1.00 92.94 299 ASN A C 1
ATOM 2444 O O . ASN A 1 299 ? 23.711 11.976 -8.538 1.00 92.94 299 ASN A O 1
ATOM 2448 N N . ASN A 1 300 ? 23.130 9.942 -7.796 1.00 92.75 300 ASN A N 1
ATOM 2449 C CA . ASN A 1 300 ? 24.130 9.216 -8.576 1.00 92.75 300 ASN A CA 1
ATOM 2450 C C . ASN A 1 300 ? 23.871 9.362 -10.081 1.00 92.75 300 ASN A C 1
ATOM 2452 O O . ASN A 1 300 ? 24.786 9.677 -10.840 1.00 92.75 300 ASN A O 1
ATOM 2456 N N . VAL A 1 301 ? 22.625 9.194 -10.530 1.00 89.62 301 VAL A N 1
ATOM 2457 C CA . VAL A 1 301 ? 22.242 9.406 -11.936 1.00 89.62 301 VAL A CA 1
ATOM 2458 C C . VAL A 1 301 ? 22.522 10.847 -12.374 1.00 89.62 301 VAL A C 1
ATOM 2460 O O . VAL A 1 301 ? 23.067 11.061 -13.461 1.00 89.62 301 VAL A O 1
ATOM 2463 N N . GLU A 1 302 ? 22.206 11.836 -11.538 1.00 90.44 302 GLU A N 1
ATOM 2464 C CA . GLU A 1 302 ? 22.504 13.246 -11.804 1.00 90.44 302 GLU A CA 1
ATOM 2465 C C . GLU A 1 302 ? 24.015 13.505 -11.882 1.00 90.44 302 GLU A C 1
ATOM 2467 O O . GLU A 1 302 ? 24.460 14.171 -12.817 1.00 90.44 302 GLU A O 1
ATOM 2472 N N . HIS A 1 303 ? 24.813 12.939 -10.973 1.00 85.75 303 HIS A N 1
ATOM 2473 C CA . HIS A 1 303 ? 26.277 13.019 -10.984 1.00 85.75 303 HIS A CA 1
ATOM 2474 C C . HIS A 1 303 ? 26.861 12.474 -12.296 1.00 85.75 303 HIS A C 1
ATOM 2476 O O . HIS A 1 303 ? 27.565 13.188 -13.012 1.00 85.75 303 HIS A O 1
ATOM 2482 N N . TRP A 1 304 ? 26.505 11.241 -12.675 1.00 80.19 304 TRP A N 1
ATOM 2483 C CA . TRP A 1 304 ? 26.977 10.630 -13.923 1.00 80.19 304 TRP A CA 1
ATOM 2484 C C . TRP A 1 304 ? 26.486 11.372 -15.175 1.00 80.19 304 TRP A C 1
ATOM 2486 O O . TRP A 1 304 ? 27.152 11.353 -16.212 1.00 80.19 304 TRP A O 1
ATOM 2496 N N . SER A 1 305 ? 25.343 12.055 -15.095 1.00 78.50 305 SER A N 1
ATOM 2497 C CA . SER A 1 305 ? 24.838 12.913 -16.174 1.00 78.50 305 SER A CA 1
ATOM 2498 C C . SER A 1 305 ? 25.607 14.241 -16.274 1.00 78.50 305 SER A C 1
ATOM 2500 O O . SER A 1 305 ? 25.876 14.716 -17.379 1.00 78.50 305 SER A O 1
ATOM 2502 N N . HIS A 1 306 ? 26.025 14.822 -15.145 1.00 65.00 306 HIS A N 1
ATOM 2503 C CA . HIS A 1 306 ? 26.852 16.034 -15.103 1.00 65.00 306 HIS A CA 1
ATOM 2504 C C . HIS A 1 306 ? 28.305 15.778 -15.528 1.00 65.00 306 HIS A C 1
ATOM 2506 O O . HIS A 1 306 ? 28.908 16.619 -16.195 1.00 65.00 306 HIS A O 1
ATOM 2512 N N . ASP A 1 307 ? 28.881 14.620 -15.223 1.00 58.94 307 ASP A N 1
ATOM 2513 C CA . ASP A 1 307 ? 30.250 14.316 -15.656 1.00 58.94 307 ASP A CA 1
ATOM 2514 C C . ASP A 1 307 ? 30.354 14.137 -17.173 1.00 58.94 307 ASP A C 1
ATOM 2516 O O . ASP A 1 307 ? 31.301 14.626 -17.794 1.00 58.94 307 ASP A O 1
ATOM 2520 N N . LYS A 1 308 ? 29.316 13.584 -17.815 1.00 54.06 308 LYS A N 1
ATOM 2521 C CA . LYS A 1 308 ? 29.220 13.550 -19.286 1.00 54.06 308 LYS A CA 1
ATOM 2522 C C . LYS A 1 308 ? 29.250 14.945 -19.923 1.00 54.06 308 LYS A C 1
ATOM 2524 O O . LYS A 1 308 ? 29.723 15.079 -21.049 1.00 54.06 308 LYS A O 1
ATOM 2529 N N . THR A 1 309 ? 28.800 15.990 -19.223 1.00 52.69 309 THR A N 1
ATOM 2530 C CA . THR A 1 309 ? 28.848 17.373 -19.734 1.00 52.69 309 THR A CA 1
ATOM 2531 C C . THR A 1 309 ? 30.166 18.096 -19.419 1.00 52.69 309 THR A C 1
ATOM 2533 O O . THR A 1 309 ? 30.568 18.972 -20.185 1.00 52.69 309 THR A O 1
ATOM 2536 N N . LYS A 1 310 ? 30.903 17.712 -18.364 1.00 51.28 310 LYS A N 1
ATOM 2537 C CA . LYS A 1 310 ? 32.196 18.332 -17.991 1.00 51.28 310 LYS A CA 1
ATOM 2538 C C . LYS A 1 310 ? 33.418 17.776 -18.731 1.00 51.28 310 LYS A C 1
ATOM 2540 O O . LYS A 1 310 ? 34.388 18.512 -18.904 1.00 51.28 310 LYS A O 1
ATOM 2545 N N . VAL A 1 311 ? 33.379 16.534 -19.218 1.00 44.03 311 VAL A N 1
ATOM 2546 C CA . VAL A 1 311 ? 34.519 15.896 -19.922 1.00 44.03 311 VAL A CA 1
ATOM 2547 C C . VAL A 1 311 ? 34.743 16.455 -21.348 1.00 44.03 311 VAL A C 1
ATOM 2549 O O . VAL A 1 311 ? 35.716 16.114 -22.009 1.00 44.03 311 VAL A O 1
ATOM 2552 N N . SER A 1 312 ? 33.925 17.408 -21.814 1.00 48.88 312 SER A N 1
ATOM 2553 C CA . SER A 1 312 ? 34.059 18.034 -23.147 1.00 48.88 312 SER A CA 1
ATOM 2554 C C . SER A 1 312 ? 34.830 19.369 -23.178 1.00 48.88 312 SER A C 1
ATOM 2556 O O . SER A 1 312 ? 34.643 20.164 -24.098 1.00 48.88 312 SER A O 1
ATOM 2558 N N . LYS A 1 313 ? 35.716 19.654 -22.212 1.00 48.03 313 LYS A N 1
ATOM 2559 C CA . LYS A 1 313 ? 36.718 20.731 -22.357 1.00 48.03 313 LYS A CA 1
ATOM 2560 C C . LYS A 1 313 ? 38.049 20.112 -22.769 1.00 48.03 313 LYS A C 1
ATOM 2562 O O . LYS A 1 313 ? 38.758 19.563 -21.932 1.00 48.03 313 LYS A O 1
ATOM 2567 N N . GLY A 1 314 ? 38.352 20.188 -24.067 1.00 48.81 314 GLY A N 1
ATOM 2568 C CA . GLY A 1 314 ? 39.570 19.646 -24.665 1.00 48.81 314 GLY A CA 1
ATOM 2569 C C . GLY A 1 314 ? 40.817 19.991 -23.853 1.00 48.81 314 GLY A C 1
ATOM 2570 O O . GLY A 1 314 ? 41.131 21.158 -23.618 1.00 48.81 314 GLY A O 1
ATOM 2571 N N . THR A 1 315 ? 41.524 18.958 -23.406 1.00 38.72 315 THR A N 1
ATOM 2572 C CA . THR A 1 315 ? 42.847 19.093 -22.808 1.00 38.72 315 THR A CA 1
ATOM 2573 C C . THR A 1 315 ? 43.784 19.666 -23.870 1.00 38.72 315 THR A C 1
ATOM 2575 O O . THR A 1 315 ? 44.039 19.029 -24.889 1.00 38.72 315 THR A O 1
ATOM 2578 N N . PHE A 1 316 ? 44.278 20.885 -23.658 1.00 48.28 316 PHE A N 1
ATOM 2579 C CA . PHE A 1 316 ? 45.339 21.474 -24.472 1.00 48.28 316 PHE A CA 1
ATOM 2580 C C . PHE A 1 316 ? 46.601 20.615 -24.312 1.00 48.28 316 PHE A C 1
ATOM 2582 O O . PHE A 1 316 ? 47.301 20.703 -23.301 1.00 48.28 316 PHE A O 1
ATOM 2589 N N . VAL A 1 317 ? 46.859 19.734 -25.281 1.00 48.47 317 VAL A N 1
ATOM 2590 C CA . VAL A 1 317 ? 48.060 18.895 -25.305 1.00 48.47 317 VAL A CA 1
ATOM 2591 C C . VAL A 1 317 ? 49.253 19.802 -25.597 1.00 48.47 317 VAL A C 1
ATOM 2593 O O . VAL A 1 317 ? 49.417 20.296 -26.711 1.00 48.47 317 VAL A O 1
ATOM 2596 N N . LYS A 1 318 ? 50.073 20.063 -24.574 1.00 56.00 318 LYS A N 1
ATOM 2597 C CA . LYS A 1 318 ? 51.338 20.787 -24.734 1.00 56.00 318 LYS A CA 1
ATOM 2598 C C . LYS A 1 318 ? 52.318 19.927 -25.530 1.00 56.00 318 LYS A C 1
ATOM 2600 O O . LYS A 1 318 ? 52.448 18.732 -25.282 1.00 56.00 318 LYS A O 1
ATOM 2605 N N . GLU A 1 319 ? 53.056 20.569 -26.429 1.00 55.84 319 GLU A N 1
ATOM 2606 C CA . GLU A 1 319 ? 54.071 19.968 -27.311 1.00 55.84 319 GLU A CA 1
ATOM 2607 C C . GLU A 1 319 ? 55.164 19.190 -26.547 1.00 55.84 319 GLU A C 1
ATOM 2609 O O . GLU A 1 319 ? 55.775 18.279 -27.091 1.00 55.84 319 GLU A O 1
ATOM 2614 N N . SER A 1 320 ? 55.330 19.461 -25.247 1.00 57.03 320 SER A N 1
ATOM 2615 C CA . SER A 1 320 ? 56.239 18.749 -24.342 1.00 57.03 320 SER A CA 1
ATOM 2616 C C . SER A 1 320 ? 55.763 17.359 -23.890 1.00 57.03 320 SER A C 1
ATOM 2618 O O . SER A 1 320 ? 56.500 16.687 -23.178 1.00 57.03 320 SER A O 1
ATOM 2620 N N . MET A 1 321 ? 54.533 16.939 -24.217 1.00 51.50 321 MET A N 1
ATOM 2621 C CA . MET A 1 321 ? 53.992 15.624 -23.822 1.00 51.50 321 MET A CA 1
ATOM 2622 C C . MET A 1 321 ? 54.340 14.497 -24.803 1.00 51.50 321 MET A C 1
ATOM 2624 O O . MET A 1 321 ? 54.138 13.326 -24.483 1.00 51.50 321 MET A O 1
ATOM 2628 N N . PHE A 1 322 ? 54.857 14.825 -25.987 1.00 56.59 322 PHE A N 1
ATOM 2629 C CA . PHE A 1 322 ? 55.255 13.828 -26.973 1.00 56.59 322 PHE A CA 1
ATOM 2630 C C . PHE A 1 322 ? 56.748 13.545 -26.852 1.00 56.59 322 PHE A C 1
ATOM 2632 O O . PHE A 1 322 ? 57.580 14.277 -27.379 1.00 56.59 322 PHE A O 1
ATOM 2639 N N . ASP A 1 323 ? 57.078 12.461 -26.152 1.00 57.91 323 ASP A N 1
ATOM 2640 C CA . ASP A 1 323 ? 58.436 11.926 -26.142 1.00 57.91 323 ASP A CA 1
ATOM 2641 C C . ASP A 1 323 ? 58.818 11.431 -27.553 1.00 57.91 323 ASP A C 1
ATOM 2643 O O . ASP A 1 323 ? 57.956 10.990 -28.325 1.00 57.91 323 ASP A O 1
ATOM 2647 N N . ALA A 1 324 ? 60.104 11.487 -27.909 1.00 57.69 324 ALA A N 1
ATOM 2648 C CA . ALA A 1 324 ? 60.607 11.301 -29.280 1.00 57.69 324 ALA A CA 1
ATOM 2649 C C . ALA A 1 324 ? 60.269 9.928 -29.910 1.00 57.69 324 ALA A C 1
ATOM 2651 O O . ALA A 1 324 ? 60.393 9.742 -31.123 1.00 57.69 324 ALA A O 1
ATOM 2652 N N . LYS A 1 325 ? 59.805 8.970 -29.098 1.00 59.69 325 LYS A N 1
ATOM 2653 C CA . LYS A 1 325 ? 59.345 7.632 -29.505 1.00 59.69 325 LYS A CA 1
ATOM 2654 C C . LYS A 1 325 ? 57.836 7.514 -29.762 1.00 59.69 325 LYS A C 1
ATOM 2656 O O . LYS A 1 325 ? 57.379 6.428 -30.111 1.00 59.69 325 LYS A O 1
ATOM 2661 N N . SER A 1 326 ? 57.054 8.583 -29.610 1.00 58.56 326 SER A N 1
ATOM 2662 C CA . SER A 1 326 ? 55.621 8.556 -29.921 1.00 58.56 326 SER A CA 1
ATOM 2663 C C . SER A 1 326 ? 55.385 8.343 -31.426 1.00 58.56 326 SER A C 1
ATOM 2665 O O . SER A 1 326 ? 56.026 9.021 -32.233 1.00 58.56 326 SER A O 1
ATOM 2667 N N . PRO A 1 327 ? 54.440 7.473 -31.839 1.00 60.78 327 PRO A N 1
ATOM 2668 C CA . PRO A 1 327 ? 54.130 7.207 -33.252 1.00 60.78 327 PRO A CA 1
ATOM 2669 C C . PRO A 1 327 ? 53.669 8.450 -34.037 1.00 60.78 327 PRO A C 1
ATOM 2671 O O . PRO A 1 327 ? 53.628 8.427 -35.266 1.00 60.78 327 PRO A O 1
ATOM 2674 N N . TYR A 1 328 ? 53.379 9.555 -33.345 1.00 66.88 328 TYR A N 1
ATOM 2675 C CA . TYR A 1 328 ? 52.969 10.832 -33.928 1.00 66.88 328 TYR A CA 1
ATOM 2676 C C . TYR A 1 328 ? 54.110 11.855 -34.081 1.00 66.88 328 TYR A C 1
ATOM 2678 O O . TYR A 1 328 ? 53.894 12.932 -34.639 1.00 66.88 328 TYR A O 1
ATOM 2686 N N . SER A 1 329 ? 55.342 11.530 -33.667 1.00 67.19 329 SER A N 1
ATOM 2687 C CA . SER A 1 329 ? 56.506 12.431 -33.770 1.00 67.19 329 SER A CA 1
ATOM 2688 C C . SER A 1 329 ? 56.823 12.839 -35.216 1.00 67.19 329 SER A C 1
ATOM 2690 O O . SER A 1 329 ? 57.231 13.969 -35.489 1.00 67.19 329 SER A O 1
ATOM 2692 N N . ARG A 1 330 ? 56.548 11.951 -36.180 1.00 65.19 330 ARG A N 1
ATOM 2693 C CA . ARG A 1 330 ? 56.774 12.201 -37.611 1.00 65.19 330 ARG A CA 1
ATOM 2694 C C . ARG A 1 330 ? 55.888 13.322 -38.161 1.00 65.19 330 ARG A C 1
ATOM 2696 O O . ARG A 1 330 ? 56.348 14.098 -38.995 1.00 65.19 330 ARG A O 1
ATOM 2703 N N . LEU A 1 331 ? 54.655 13.445 -37.659 1.00 69.38 331 LEU A N 1
ATOM 2704 C CA . LEU A 1 331 ? 53.731 14.525 -38.027 1.00 69.38 331 LEU A CA 1
ATOM 2705 C C . LEU A 1 331 ? 54.188 15.873 -37.461 1.00 69.38 331 LEU A C 1
ATOM 2707 O O . LEU A 1 331 ? 54.053 16.898 -38.131 1.00 69.38 331 LEU A O 1
ATOM 2711 N N . LEU A 1 332 ? 54.785 15.869 -36.265 1.00 66.19 332 LEU A N 1
ATOM 2712 C CA . LEU A 1 332 ? 55.338 17.074 -35.654 1.00 66.19 332 LEU A CA 1
ATOM 2713 C C . LEU A 1 332 ? 56.525 17.607 -36.467 1.00 66.19 332 LEU A C 1
ATOM 2715 O O . LEU A 1 332 ? 56.542 18.789 -36.794 1.00 66.19 332 LEU A O 1
ATOM 2719 N N . HIS A 1 333 ? 57.447 16.734 -36.894 1.00 65.38 333 HIS A N 1
ATOM 2720 C CA . HIS A 1 333 ? 58.59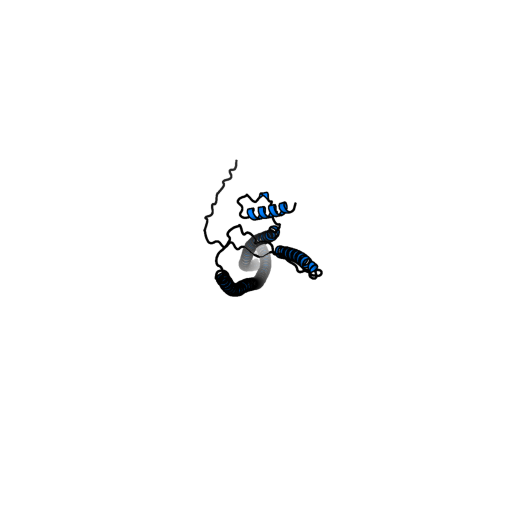5 17.115 -37.730 1.00 65.38 333 HIS A CA 1
ATOM 2721 C C . HIS A 1 333 ? 58.207 17.636 -39.120 1.00 65.38 333 HIS A C 1
ATOM 2723 O O . HIS A 1 333 ? 58.830 18.569 -39.628 1.00 65.38 333 HIS A O 1
ATOM 2729 N N . LEU A 1 334 ? 57.167 17.064 -39.735 1.00 65.12 334 LEU A N 1
ATOM 2730 C CA . LEU A 1 334 ? 56.599 17.570 -40.990 1.00 65.12 334 LEU A CA 1
ATOM 2731 C C . LEU A 1 334 ? 56.027 18.981 -40.813 1.00 65.12 334 LEU A C 1
ATOM 2733 O O . LEU A 1 334 ? 56.245 19.843 -41.662 1.00 65.12 334 LEU A O 1
ATOM 2737 N N . ARG A 1 335 ? 55.359 19.236 -39.683 1.00 65.88 335 ARG A N 1
ATOM 2738 C CA . ARG A 1 335 ? 54.828 20.557 -39.334 1.00 65.88 335 ARG A CA 1
ATOM 2739 C C . ARG A 1 335 ? 55.938 21.577 -39.079 1.00 65.88 335 ARG A C 1
ATOM 2741 O O . ARG A 1 335 ? 55.818 22.700 -39.557 1.00 65.88 335 ARG A O 1
ATOM 2748 N N . THR A 1 336 ? 57.014 21.210 -38.378 1.00 63.19 336 THR A N 1
ATOM 2749 C CA . THR A 1 336 ? 58.139 22.132 -38.128 1.00 63.19 336 THR A CA 1
ATOM 2750 C C . THR A 1 336 ? 58.872 22.484 -39.420 1.00 63.19 336 THR A C 1
ATOM 2752 O O . THR A 1 336 ? 59.137 23.660 -39.649 1.00 63.19 336 THR A O 1
ATOM 2755 N N . ARG A 1 337 ? 59.119 21.507 -40.308 1.00 55.78 337 ARG A N 1
ATOM 2756 C CA . ARG A 1 337 ? 59.749 21.763 -41.617 1.00 55.78 337 ARG A CA 1
ATOM 2757 C C . ARG A 1 337 ? 58.933 22.708 -42.497 1.00 55.78 337 ARG A C 1
ATOM 2759 O O . ARG A 1 337 ? 59.493 23.620 -43.095 1.00 55.78 337 ARG A O 1
ATOM 2766 N N . TYR A 1 338 ? 57.609 22.548 -42.504 1.00 51.78 338 TYR A N 1
ATOM 2767 C CA . TYR A 1 338 ? 56.712 23.424 -43.265 1.00 51.78 338 TYR A CA 1
ATOM 2768 C C . TYR A 1 338 ? 56.704 24.877 -42.770 1.00 51.78 338 TYR A C 1
ATOM 2770 O O . TYR A 1 338 ? 56.394 25.790 -43.535 1.00 51.78 338 TYR A O 1
ATOM 2778 N N . VAL A 1 339 ? 57.000 25.093 -41.485 1.00 60.56 339 VAL A N 1
ATOM 2779 C CA . VAL A 1 339 ? 57.090 26.431 -40.887 1.00 60.56 339 VAL A CA 1
ATOM 2780 C C . VAL A 1 339 ? 58.455 27.062 -41.174 1.00 60.56 339 VAL A C 1
ATOM 2782 O O . VAL A 1 339 ? 58.508 28.255 -41.446 1.00 60.56 339 VAL A O 1
ATOM 2785 N N . THR A 1 340 ? 59.539 26.280 -41.197 1.00 53.78 340 THR A N 1
ATOM 2786 C CA . THR A 1 340 ? 60.893 26.792 -41.478 1.00 53.78 340 THR A CA 1
ATOM 2787 C C . THR A 1 340 ? 61.176 27.051 -42.958 1.00 53.78 340 THR A C 1
ATOM 2789 O O . THR A 1 340 ? 62.019 27.878 -43.257 1.00 53.78 340 THR A O 1
ATOM 2792 N N . GLU A 1 341 ? 60.476 26.398 -43.891 1.00 49.81 341 GLU A N 1
ATOM 2793 C CA . GLU A 1 341 ? 60.623 26.650 -45.343 1.00 49.81 341 GLU A CA 1
ATOM 2794 C C . GLU A 1 341 ? 59.830 27.879 -45.838 1.00 49.81 341 GLU A C 1
ATOM 2796 O O . GLU A 1 341 ? 59.836 28.196 -47.027 1.00 49.81 341 GLU A O 1
ATOM 2801 N N . LYS A 1 342 ? 59.121 28.572 -44.937 1.00 50.38 342 LYS A N 1
ATOM 2802 C CA . LYS A 1 342 ? 58.318 29.770 -45.235 1.00 50.38 342 LYS A CA 1
ATOM 2803 C C . LYS A 1 342 ? 58.773 31.045 -44.512 1.00 50.38 342 LYS A C 1
ATOM 2805 O O . LYS A 1 342 ? 58.077 32.059 -44.603 1.00 50.38 342 LYS A O 1
ATOM 2810 N N . SER A 1 343 ? 59.911 31.009 -43.825 1.00 43.16 343 SER A N 1
ATOM 2811 C CA . SER A 1 343 ? 60.669 32.192 -43.389 1.00 43.16 343 SER A CA 1
ATOM 2812 C C . SER A 1 343 ? 61.959 32.258 -44.182 1.00 43.16 343 SER A C 1
ATOM 2814 O O . SER A 1 343 ? 62.368 33.398 -44.484 1.00 43.16 343 SER A O 1
#

InterPro domains:
  IPR051375 Tuftelin/GRINL1A/MYZAP/CCD68 [PTHR23171] (11-311)

Secondary structure (DSSP, 8-state):
--PPP----------------------HHHHHHHHHHHHHHHHHHHHHHHHHHTSTTS------------------------SSSHHHHHHHHHHHHHHHHHHHHHHHHHHHHHHHHHHHHHHHHHHHHHHHHHHHHHHHHHHHHHHHHHHHHHHHHHHHHHHHHHHHHHHHHHHHHHHHHHHHHHHHHHHHHHHHHHHHHHHHHHHHHHHHHHHHHHHHHHTSTT-SSTTHHHHHHHHHHHHHHHHHHHHHHHHHHHHHHHHHHHHHHHHHHHHHHHHHHHHHHHHHHHHHHHHHHHHHHHHHHHHHHHTTS-----GGG--TTSTTHHHHHHHHHHHHTT-

Sequence (343 aa):
MTSLAVVEHTFPRKDTGDDVFYFYGSTFAHISEETEYVRKIRGTLEKIQSRLFKNEGNTNHVTSNTDKNLANLQQNGGTGSCENSYESKYIQIIDRLEEKELQLVEAHKENSDLQIKLEATREAGAGALRNATRKLYENYIKRSDEHRKSHEEEKQKLQASAVEHEKVFKHSIEKLHTIAERIQDKHEQITELQNLMQRMEEEKSILLEKKRLLEKEISQRMSDPSYKNGCGNTRIEIATVEEQINHLQQLMMSQHQFLHALIQESEDLKNRLKEQDVTIGDLREKISLLESQNKELKNNVEHWSHDKTKVSKGTFVKESMFDAKSPYSRLLHLRTRYVTEKS

Organism: Xenopus tropicalis (NCBI:txid8364)